Protein AF-A0A177Q9S6-F1 (afdb_monomer)

Mean predicted aligned error: 3.28 Å

Solvent-accessible surface area (backbone atoms only — not comparable to full-atom values): 15011 Å² total; per-residue (Å²): 111,62,37,68,41,89,27,79,100,50,80,42,61,30,29,62,51,79,86,55,13,47,31,17,28,40,50,31,78,46,72,42,80,68,69,28,38,35,38,38,20,22,17,30,75,61,76,74,81,58,79,91,58,15,26,24,25,30,30,23,41,31,82,44,80,85,80,23,63,23,45,73,51,67,67,38,70,72,77,85,46,65,33,33,23,42,24,75,50,72,80,86,82,40,36,39,36,38,32,12,61,78,53,78,42,32,28,38,26,78,46,41,83,69,74,53,70,44,82,45,88,52,47,81,41,81,63,66,88,91,40,52,50,28,30,47,25,75,37,77,76,56,98,62,36,34,35,40,33,21,18,15,35,61,89,71,29,18,16,29,32,33,23,41,23,70,73,87,35,53,37,37,48,74,48,63,18,30,34,42,43,82,71,36,71,58,56,40,98,84,30,11,35,31,36,35,33,69,51,78,56,96,87,30,32,35,40,36,24,18,52,25,66,74,73,80,27,35,72,35,38,18,34,22,39,27,34,66,24,89,40,87,69,43,57,55,71,44,52,58,58,84,79,72,42,73,35,68,47,92,31,19,39,46,48,81,46,67,43,84,87,82,64,48,42,30,36,30,26,24,25,56,55,52,79,56,39,51,33,95,47,67,20,14,33,22,35,27,40,41,37,70,50,103

Nearest PDB structures (foldseek):
  6r3u-assembly1_A  TM=6.888E-01  e=1.180E-11  Bacteroides thetaiotaomicron
  6r3r-assembly1_A  TM=6.883E-01  e=1.462E-11  Bacteroides thetaiotaomicron
  8aa2-assembly1_M  TM=6.783E-01  e=5.557E-11  Bacteroides thetaiotaomicron VPI-5482
  7zns-assembly2_B  TM=6.456E-01  e=7.656E-11  Bacteroides thetaiotaomicron VPI-5482
  7bwb-assembly1_A  TM=6.777E-01  e=1.299E-09  Bombyx mori

Secondary structure (DSSP, 8-state):
--EEEE-TT--EEEE--SSS-S---SEEEEE-TTS-EEEEEEE-SSSS--GGG--EEEEEEES-TTT--PEE---B--SSS--EEEEEEE-SSSEEEEEESSS-EEEEE--TTS---EEE--EEESPPTT---EEEEEEE-SSS-EEEEEEEEETTEEEEEEEEESSSSEEEEEEEEEEE-GGG----TT-SEEEEEEEEETTEEEEEEEE--SSS-HHHHTEEEEEEES-TT--EEE-S-TTSSSEEEE-SS--EEE-TTT--EEEEE----STTT--SSTTSEEEEEEEEE-

Foldseek 3Di:
DWDKDFDDDAKDFQEFDDPAFQFFAAWEWDQFLVRKIKIWGFGADDDADDQQRRQWTWMFIDNDSVVHHGHTAHTHRNPVHRWHAWEWDDQPQWIWIWTDWPDTWIWIDNPRVPRDIGTDAAEEDDDDVLKTFGQWYWDDPDNQKIKIWGWIDDPQKTFIWIWMDRRNRYTYTDGTQEIEDPQLPQRASNGQFAQWEWDDDPQKIKIKGLRANPQPAQCRQQWIFIAIDNDPSHSDYHNNDPPRGPDTYRAHNWYWDQDPVVRWIKIWHTRGDDRSRPGSDTRGTIMTTMDIHD

Radius of gyration: 17.4 Å; Cα contacts (8 Å, |Δi|>4): 871; chains: 1; bounding box: 43×42×44 Å

Sequence (294 aa):
MAIPQLGGDGWRPLFTPSETGSYVNDHCVVRGGDGRWHVFGITKETPGVGPHRERWFCHGSGPSLVEGQLRERGRVCDFGHRAWAPTIAFDGERWIMLYGPDLLRAAWSDDPRLEDWHEVPCTFSGGPVGGVLRDQMVFRLDDDSWLMYATGKRGRLGGVSVSVSENLLDWRFVRFALQTTESAGKQPPWAATESPFVFERDGDFWLSVTYSASGQGPEDYHDTLLFRSKNAFDFGTYTGDPGEPAARLAAHAPEYVRDPESGKWYVTSAGWPGEAFGTVIPGSVAIRELDWIE

Structure (mmCIF, N/CA/C/O backbone):
data_AF-A0A177Q9S6-F1
#
_entry.id   AF-A0A177Q9S6-F1
#
loop_
_atom_site.group_PDB
_atom_site.id
_atom_site.type_symbol
_atom_site.label_atom_id
_atom_site.label_alt_id
_atom_site.label_comp_id
_atom_site.label_asym_id
_atom_site.label_entity_id
_atom_site.label_seq_id
_atom_site.pdbx_PDB_ins_code
_atom_site.Cartn_x
_atom_site.Cartn_y
_atom_site.Cartn_z
_atom_site.occupancy
_atom_site.B_iso_or_equiv
_atom_site.auth_seq_id
_atom_site.auth_comp_id
_atom_site.auth_asym_id
_atom_site.auth_atom_id
_atom_site.pdbx_PDB_model_num
ATOM 1 N N . MET A 1 1 ? -17.918 18.541 6.218 1.00 78.81 1 MET A N 1
ATOM 2 C CA . MET A 1 1 ? -17.940 17.052 6.232 1.00 78.81 1 MET A CA 1
ATOM 3 C C . MET A 1 1 ? -16.509 16.656 6.439 1.00 78.81 1 MET A C 1
ATOM 5 O O . MET A 1 1 ? -15.673 17.177 5.711 1.00 78.81 1 MET A O 1
ATOM 9 N N . ALA A 1 2 ? -16.253 15.786 7.411 1.00 92.19 2 ALA A N 1
ATOM 10 C CA . ALA A 1 2 ? -14.912 15.660 7.937 1.00 92.19 2 ALA A CA 1
ATOM 11 C C . ALA A 1 2 ? -13.898 15.164 6.893 1.00 92.19 2 ALA A C 1
ATOM 13 O O . ALA A 1 2 ? -14.139 14.161 6.217 1.00 92.19 2 ALA A O 1
ATOM 14 N N . ILE A 1 3 ? -12.776 15.869 6.770 1.00 95.31 3 ILE A N 1
ATOM 15 C CA . ILE A 1 3 ? -11.645 15.501 5.913 1.00 95.31 3 ILE A CA 1
ATOM 16 C C . ILE A 1 3 ? -10.483 14.981 6.768 1.00 95.31 3 ILE A C 1
ATOM 18 O O . ILE A 1 3 ? -10.291 15.463 7.890 1.00 95.31 3 ILE A O 1
ATOM 22 N N . PRO A 1 4 ? -9.706 14.009 6.266 1.00 96.81 4 PRO A N 1
ATOM 23 C CA . PRO A 1 4 ? -8.588 13.462 7.012 1.00 96.81 4 PRO A CA 1
ATOM 24 C C . PRO A 1 4 ? -7.442 14.475 7.092 1.00 96.81 4 PRO A C 1
ATOM 26 O O . PRO A 1 4 ? -7.084 15.098 6.091 1.00 96.81 4 PRO A O 1
ATOM 29 N N . GLN A 1 5 ? -6.842 14.604 8.272 1.00 97.19 5 GLN A N 1
ATOM 30 C CA . GLN A 1 5 ? -5.646 15.407 8.518 1.00 97.19 5 GLN A CA 1
ATOM 31 C C . GLN A 1 5 ? -4.672 14.665 9.435 1.00 97.19 5 GLN A C 1
ATOM 33 O O . GLN A 1 5 ? -5.071 13.856 10.272 1.00 97.19 5 GLN A O 1
ATOM 38 N N . LEU A 1 6 ? -3.374 14.941 9.277 1.00 97.31 6 LEU A N 1
ATOM 39 C CA . LEU A 1 6 ? -2.346 14.370 10.147 1.00 97.31 6 LEU A CA 1
ATOM 40 C C . LEU A 1 6 ? -2.496 14.929 11.571 1.00 97.31 6 LEU A C 1
ATOM 42 O O . LEU A 1 6 ? -2.264 16.117 11.793 1.00 97.31 6 LEU A O 1
ATOM 46 N N . GLY A 1 7 ? -2.844 14.056 12.514 1.00 94.44 7 GLY A N 1
ATOM 47 C CA . GLY A 1 7 ? -3.103 14.376 13.916 1.00 94.44 7 GLY A CA 1
ATOM 48 C C . GLY A 1 7 ? -1.933 14.080 14.853 1.00 94.44 7 GLY A C 1
ATOM 49 O O . GLY A 1 7 ? -0.854 13.659 14.422 1.00 94.44 7 GLY A O 1
ATOM 50 N N . GLY A 1 8 ? -2.145 14.289 16.153 1.00 91.12 8 GLY A N 1
ATOM 51 C CA . GLY A 1 8 ? -1.194 13.948 17.222 1.00 91.12 8 GLY A CA 1
ATOM 52 C C . GLY A 1 8 ? 0.194 14.615 17.136 1.00 91.12 8 GLY A C 1
ATOM 53 O O . GLY A 1 8 ? 0.436 15.522 16.335 1.00 91.12 8 GLY A O 1
ATOM 54 N N . ASP A 1 9 ? 1.130 14.120 17.954 1.00 89.94 9 ASP A N 1
ATOM 55 C CA . ASP A 1 9 ? 2.452 14.732 18.209 1.00 89.94 9 ASP A CA 1
ATOM 56 C C . ASP A 1 9 ? 3.505 14.513 17.102 1.00 89.94 9 ASP A C 1
ATOM 58 O O . ASP A 1 9 ? 4.660 14.916 17.242 1.00 89.94 9 ASP A O 1
ATOM 62 N N . GLY A 1 10 ? 3.128 13.883 15.986 1.00 95.38 10 GLY A N 1
ATOM 63 C CA . GLY A 1 10 ? 4.015 13.626 14.850 1.00 95.38 10 GLY A CA 1
ATOM 64 C C . GLY A 1 10 ? 4.190 12.146 14.516 1.00 95.38 10 GLY A C 1
ATOM 65 O O . GLY A 1 10 ? 3.500 11.272 15.039 1.00 95.38 10 GLY A O 1
ATOM 66 N N . TRP A 1 11 ? 5.104 11.877 13.584 1.00 97.62 11 TRP A N 1
ATOM 67 C CA . TRP A 1 11 ? 5.449 10.520 13.164 1.00 97.62 11 TRP A CA 1
ATOM 68 C C . TRP A 1 11 ? 6.272 9.809 14.239 1.00 97.62 11 TRP A C 1
ATOM 70 O O . TRP A 1 11 ? 7.220 10.375 14.781 1.00 97.62 11 TRP A O 1
ATOM 80 N N . ARG A 1 12 ? 5.951 8.540 14.498 1.00 97.19 12 ARG A N 1
ATOM 81 C CA . ARG A 1 12 ? 6.726 7.647 15.374 1.00 97.19 12 ARG A CA 1
ATOM 82 C C . ARG A 1 12 ? 6.981 6.302 14.687 1.00 97.19 12 ARG A C 1
ATOM 84 O O . ARG A 1 12 ? 6.199 5.925 13.812 1.00 97.19 12 ARG A O 1
ATOM 91 N N . PRO A 1 13 ? 8.049 5.568 15.042 1.00 97.44 13 PRO A N 1
ATOM 92 C CA . PRO A 1 13 ? 8.336 4.288 14.407 1.00 97.44 13 PRO A CA 1
ATOM 93 C C . PRO A 1 13 ? 7.297 3.235 14.811 1.00 97.44 13 PRO A C 1
ATOM 95 O O . PRO A 1 13 ? 7.065 2.984 15.996 1.00 97.44 13 PRO A O 1
ATOM 98 N N . LEU A 1 14 ? 6.692 2.594 13.814 1.00 98.44 14 LEU A N 1
ATOM 99 C CA . LEU A 1 14 ? 5.899 1.380 13.986 1.00 98.44 14 LEU A CA 1
ATOM 100 C C . LEU A 1 14 ? 6.798 0.148 13.903 1.00 98.44 14 LEU A C 1
ATOM 102 O O . LEU A 1 14 ? 6.702 -0.731 14.751 1.00 98.44 14 LEU A O 1
ATOM 106 N N . PHE A 1 15 ? 7.681 0.092 12.909 1.00 98.56 15 PHE A N 1
ATOM 107 C CA . PHE A 1 15 ? 8.571 -1.042 12.684 1.00 98.56 15 PHE A CA 1
ATOM 108 C C . PHE A 1 15 ? 9.852 -0.601 11.969 1.00 98.56 15 PHE A C 1
ATOM 110 O O . PHE A 1 15 ? 9.788 0.146 10.994 1.00 98.56 15 PHE A O 1
ATOM 117 N N . THR A 1 16 ? 10.998 -1.099 12.433 1.00 98.00 16 THR A N 1
ATOM 118 C CA . THR A 1 16 ? 12.316 -0.853 11.835 1.00 98.00 16 THR A CA 1
ATOM 119 C C . THR A 1 16 ? 13.071 -2.183 11.767 1.00 98.00 16 THR A C 1
ATOM 121 O O . THR A 1 16 ? 13.394 -2.727 12.825 1.00 98.00 16 THR A O 1
ATOM 124 N N . PRO A 1 17 ? 13.347 -2.736 10.574 1.00 97.31 17 PRO A N 1
ATOM 125 C CA . PRO A 1 17 ? 14.146 -3.940 10.444 1.00 97.31 17 PRO A CA 1
ATOM 126 C C . PRO A 1 17 ? 15.617 -3.641 10.741 1.00 97.31 17 PRO A C 1
ATOM 128 O O . PRO A 1 17 ? 16.132 -2.554 10.470 1.00 97.31 17 PRO A O 1
ATOM 131 N N . SER A 1 18 ? 16.290 -4.637 11.294 1.00 95.75 18 SER A N 1
ATOM 132 C CA . SER A 1 18 ? 17.705 -4.616 11.657 1.00 95.75 18 SER A CA 1
ATOM 133 C C . SER A 1 18 ? 18.409 -5.945 11.364 1.00 95.75 18 SER A C 1
ATOM 135 O O . SER A 1 18 ? 19.632 -5.964 11.223 1.00 95.75 18 SER A O 1
ATOM 137 N N . GLU A 1 19 ? 17.657 -7.042 11.230 1.00 96.12 19 GLU A N 1
ATOM 138 C CA . GLU A 1 19 ? 18.176 -8.390 10.973 1.00 96.12 19 GLU A CA 1
ATOM 139 C C . GLU A 1 19 ? 17.886 -8.859 9.538 1.00 96.12 19 GLU A C 1
ATOM 141 O O . GLU A 1 19 ? 18.755 -9.381 8.838 1.00 96.12 19 GLU A O 1
ATOM 146 N N . THR A 1 20 ? 16.653 -8.669 9.076 1.00 96.06 20 THR A N 1
ATOM 147 C CA . THR A 1 20 ? 16.153 -9.147 7.781 1.00 96.06 20 THR A CA 1
ATOM 148 C C . THR A 1 20 ? 16.247 -8.107 6.677 1.00 96.06 20 THR A C 1
ATOM 150 O O . THR A 1 20 ? 16.084 -8.447 5.504 1.00 96.06 20 THR A O 1
ATOM 153 N N . GLY A 1 21 ? 16.537 -6.856 7.021 1.00 95.81 21 GLY A N 1
ATOM 154 C CA . GLY A 1 21 ? 16.494 -5.737 6.097 1.00 95.81 21 GLY A CA 1
ATOM 155 C C . GLY A 1 21 ? 17.194 -4.496 6.635 1.00 95.81 21 GLY A C 1
ATOM 156 O O . GLY A 1 21 ? 17.506 -4.404 7.817 1.00 95.81 21 GLY A O 1
ATOM 157 N N . SER A 1 22 ? 17.448 -3.540 5.744 1.00 95.44 22 SER A N 1
ATOM 158 C CA . SER A 1 22 ? 18.153 -2.282 6.054 1.00 95.44 22 SER A CA 1
ATOM 159 C C . SER A 1 22 ? 17.280 -1.028 5.940 1.00 95.44 22 SER A C 1
ATOM 161 O O . SER A 1 22 ? 17.713 0.063 6.311 1.00 95.44 22 SER A O 1
ATOM 163 N N . TYR A 1 23 ? 16.075 -1.169 5.391 1.00 97.00 23 TYR A N 1
ATOM 164 C CA . TYR A 1 23 ? 15.022 -0.157 5.360 1.00 97.00 23 TYR A CA 1
ATOM 165 C C . TYR A 1 23 ? 13.673 -0.822 5.091 1.00 97.00 23 TYR A C 1
ATOM 167 O O . TYR A 1 23 ? 13.630 -1.997 4.722 1.00 97.00 23 TYR A O 1
ATOM 175 N N . VAL A 1 24 ? 12.593 -0.054 5.208 1.00 97.75 24 VAL A N 1
ATOM 176 C CA . VAL A 1 24 ? 11.269 -0.435 4.715 1.00 97.75 24 VAL A CA 1
ATOM 177 C C . VAL A 1 24 ? 10.819 0.607 3.698 1.00 97.75 24 VAL A C 1
ATOM 179 O O . VAL A 1 24 ? 10.827 1.798 4.010 1.00 97.75 24 VAL A O 1
ATOM 182 N N . ASN A 1 25 ? 10.499 0.170 2.480 1.00 95.94 25 ASN A N 1
ATOM 183 C CA . ASN A 1 25 ? 9.707 0.974 1.543 1.00 95.94 25 ASN A CA 1
ATOM 184 C C . ASN A 1 25 ? 8.226 0.579 1.699 1.00 95.94 25 ASN A C 1
ATOM 186 O O . ASN A 1 25 ? 7.834 0.262 2.815 1.00 95.94 25 ASN A O 1
ATOM 190 N N . ASP A 1 26 ? 7.413 0.581 0.644 1.00 97.56 26 ASP A N 1
ATOM 191 C CA . ASP A 1 26 ? 5.989 0.228 0.712 1.00 97.56 26 ASP A CA 1
ATOM 192 C C . ASP A 1 26 ? 5.722 -1.023 1.560 1.00 97.56 26 ASP A C 1
ATOM 194 O O . ASP A 1 26 ? 6.502 -1.989 1.577 1.00 97.56 26 ASP A O 1
ATOM 198 N N . HIS A 1 27 ? 4.608 -1.000 2.278 1.00 98.56 27 HIS A N 1
ATOM 199 C CA . HIS A 1 27 ? 4.315 -1.964 3.324 1.00 98.56 27 HIS A CA 1
ATOM 200 C C . HIS A 1 27 ? 2.822 -2.266 3.415 1.00 98.56 27 HIS A C 1
ATOM 202 O O . HIS A 1 27 ? 2.000 -1.525 2.891 1.00 98.56 27 HIS A O 1
ATOM 208 N N . CYS A 1 28 ? 2.506 -3.335 4.143 1.00 98.69 28 CYS A N 1
ATOM 209 C CA . CYS A 1 28 ? 1.162 -3.715 4.542 1.00 98.69 28 CYS A CA 1
ATOM 210 C C . CYS A 1 28 ? 1.094 -3.960 6.048 1.00 98.69 28 CYS A C 1
ATOM 212 O O . CYS A 1 28 ? 1.955 -4.643 6.612 1.00 98.69 28 CYS A O 1
ATOM 214 N N . VAL A 1 29 ? 0.074 -3.399 6.691 1.00 98.50 29 VAL A N 1
ATOM 215 C CA . VAL A 1 29 ? -0.253 -3.524 8.108 1.00 98.50 29 VAL A CA 1
ATOM 216 C C . VAL A 1 29 ? -1.549 -4.312 8.241 1.00 98.50 29 VAL A C 1
ATOM 218 O O . VAL A 1 29 ? -2.597 -3.918 7.737 1.00 98.50 29 VAL A O 1
ATOM 221 N N . VAL A 1 30 ? -1.508 -5.409 8.989 1.00 97.88 30 VAL A N 1
ATOM 222 C CA . VAL A 1 30 ? -2.677 -6.270 9.193 1.00 97.88 30 VAL A CA 1
ATOM 223 C C . VAL A 1 30 ? -2.730 -6.792 10.620 1.00 97.88 30 VAL A C 1
ATOM 225 O O . VAL A 1 30 ? -1.697 -6.939 11.276 1.00 97.88 30 VAL A O 1
ATOM 228 N N . ARG A 1 31 ? -3.933 -7.077 11.124 1.00 96.81 31 ARG A N 1
ATOM 229 C CA . ARG A 1 31 ? -4.104 -7.806 12.383 1.00 96.81 31 ARG A CA 1
ATOM 230 C C . ARG A 1 31 ? -4.270 -9.292 12.076 1.00 96.81 31 ARG A C 1
ATOM 232 O O . ARG A 1 31 ? -5.234 -9.659 11.413 1.00 96.81 31 ARG A O 1
ATOM 239 N N . GLY A 1 32 ? -3.326 -10.115 12.523 1.00 96.19 32 GLY A N 1
ATOM 240 C CA . GLY A 1 32 ? -3.289 -11.550 12.252 1.00 96.19 32 GLY A CA 1
ATOM 241 C C . GLY A 1 32 ? -4.322 -12.344 13.054 1.00 96.19 32 GLY A C 1
ATOM 242 O O . GLY A 1 32 ? -4.984 -11.825 13.958 1.00 96.19 32 GLY A O 1
ATOM 243 N N . GLY A 1 33 ? -4.433 -13.638 12.739 1.00 95.25 33 GLY A N 1
ATOM 244 C CA . GLY A 1 33 ? -5.322 -14.568 13.448 1.00 95.25 33 GLY A CA 1
ATOM 245 C C . GLY A 1 33 ? -4.911 -14.817 14.905 1.00 95.25 33 GLY A C 1
ATOM 246 O O . GLY A 1 33 ? -5.738 -15.208 15.724 1.00 95.25 33 GLY A O 1
ATOM 247 N N . ASP A 1 34 ? -3.652 -14.542 15.252 1.00 96.19 34 ASP A N 1
ATOM 248 C CA . ASP A 1 34 ? -3.133 -14.570 16.623 1.00 96.19 34 ASP A CA 1
ATOM 249 C C . ASP A 1 34 ? -3.490 -13.314 17.454 1.00 96.19 34 ASP A C 1
ATOM 251 O O . ASP A 1 34 ? -3.090 -13.197 18.617 1.00 96.19 34 ASP A O 1
ATOM 255 N N . GLY A 1 35 ? -4.236 -12.370 16.867 1.00 95.31 35 GLY A N 1
ATOM 256 C CA . GLY A 1 35 ? -4.669 -11.125 17.497 1.00 95.31 35 GLY A CA 1
ATOM 257 C C . GLY A 1 35 ? -3.605 -10.023 17.543 1.00 95.31 35 GLY A C 1
ATOM 258 O O . GLY A 1 35 ? -3.890 -8.944 18.078 1.00 95.31 35 GLY A O 1
ATOM 259 N N . ARG A 1 36 ? -2.409 -10.252 16.989 1.00 97.44 36 ARG A N 1
ATOM 260 C CA . ARG A 1 36 ? -1.307 -9.283 16.939 1.00 97.44 36 ARG A CA 1
ATOM 261 C C . ARG A 1 36 ? -1.375 -8.440 15.670 1.00 97.44 36 ARG A C 1
ATOM 263 O O . ARG A 1 36 ? -2.016 -8.795 14.688 1.00 97.44 36 ARG A O 1
ATOM 270 N N . TRP A 1 37 ? -0.683 -7.310 15.693 1.00 98.31 37 TRP A N 1
ATOM 271 C CA . TRP A 1 37 ? -0.402 -6.501 14.515 1.00 98.31 37 TRP A CA 1
ATOM 272 C C . TRP A 1 37 ? 0.850 -7.008 13.819 1.00 98.31 37 TRP A C 1
ATOM 274 O O . TRP A 1 37 ? 1.844 -7.311 14.483 1.00 98.31 37 TRP A O 1
ATOM 284 N N . HIS A 1 38 ? 0.799 -7.062 12.493 1.00 98.62 38 HIS A N 1
ATOM 285 C CA . HIS A 1 38 ? 1.881 -7.480 11.616 1.00 98.62 38 HIS A CA 1
ATOM 286 C C . HIS A 1 38 ? 2.143 -6.368 10.608 1.00 98.62 38 HIS A C 1
ATOM 288 O O . HIS A 1 38 ? 1.206 -5.751 10.106 1.00 98.62 38 HIS A O 1
ATOM 294 N N . VAL A 1 39 ? 3.416 -6.130 10.321 1.00 98.69 39 VAL A N 1
ATOM 295 C CA . VAL A 1 39 ? 3.867 -5.254 9.243 1.00 98.69 39 VAL A CA 1
ATOM 296 C C . VAL A 1 39 ? 4.764 -6.057 8.328 1.00 98.69 39 VAL A C 1
ATOM 298 O O . VAL A 1 39 ? 5.714 -6.684 8.795 1.00 98.69 39 VAL A O 1
ATOM 301 N N . PHE A 1 40 ? 4.481 -5.999 7.036 1.00 98.75 40 PHE A N 1
ATOM 302 C CA . PHE A 1 40 ? 5.290 -6.587 5.979 1.00 98.75 40 PHE A CA 1
ATOM 303 C C . PHE A 1 40 ? 5.722 -5.480 5.047 1.00 98.75 40 PHE A C 1
ATOM 305 O O . PHE A 1 40 ? 4.888 -4.671 4.664 1.00 98.75 40 PHE A O 1
ATOM 312 N N . GLY A 1 41 ? 6.991 -5.417 4.671 1.00 98.19 41 GLY A N 1
ATOM 313 C CA . GLY A 1 41 ? 7.437 -4.323 3.820 1.00 98.19 41 GLY A CA 1
ATOM 314 C C . GLY A 1 41 ? 8.618 -4.666 2.943 1.00 98.19 41 GLY A C 1
ATOM 315 O O . GLY A 1 41 ? 9.409 -5.564 3.245 1.00 98.19 41 GLY A O 1
ATOM 316 N N . ILE A 1 42 ? 8.704 -3.947 1.828 1.00 97.88 42 ILE A N 1
ATOM 317 C CA . ILE A 1 42 ? 9.787 -4.077 0.859 1.00 97.88 42 ILE A CA 1
ATOM 318 C C . ILE A 1 42 ? 11.108 -3.780 1.558 1.00 97.88 42 ILE A C 1
ATOM 320 O O . ILE A 1 42 ? 11.270 -2.731 2.185 1.00 97.88 42 ILE A O 1
ATOM 324 N N . THR A 1 43 ? 12.082 -4.672 1.399 1.00 97.56 43 THR A N 1
ATOM 325 C CA . THR A 1 43 ? 13.408 -4.455 1.964 1.00 97.56 43 THR A CA 1
ATOM 326 C C . THR A 1 43 ? 14.512 -5.096 1.135 1.00 97.56 43 THR A C 1
ATOM 328 O O . THR A 1 43 ? 14.274 -5.847 0.190 1.00 97.56 43 THR A O 1
ATOM 331 N N . LYS A 1 44 ? 15.753 -4.817 1.532 1.00 95.62 44 LYS A N 1
ATOM 332 C CA . LYS A 1 44 ? 16.936 -5.572 1.129 1.00 95.62 44 LYS A CA 1
ATOM 333 C C . LYS A 1 44 ? 18.000 -5.547 2.219 1.00 95.62 44 LYS A C 1
ATOM 335 O O . LYS A 1 44 ? 18.019 -4.676 3.088 1.00 95.62 44 LYS A O 1
ATOM 340 N N . GLU A 1 45 ? 18.945 -6.470 2.096 1.00 93.06 45 GLU A N 1
ATOM 341 C CA . GLU A 1 45 ? 20.020 -6.697 3.066 1.00 93.06 45 GLU A CA 1
ATOM 342 C C . GLU A 1 45 ? 21.012 -5.532 3.196 1.00 93.06 45 GLU A C 1
ATOM 344 O O . GLU A 1 45 ? 21.421 -5.189 4.299 1.00 93.06 45 GLU A O 1
ATOM 349 N N . THR A 1 46 ? 21.426 -4.906 2.090 1.00 92.19 46 THR A N 1
ATOM 350 C CA . THR A 1 46 ? 22.457 -3.854 2.156 1.00 92.19 46 THR A CA 1
ATOM 351 C C . THR A 1 46 ? 21.844 -2.473 2.349 1.00 92.19 46 THR A C 1
ATOM 353 O O . THR A 1 46 ? 20.783 -2.234 1.785 1.00 92.19 46 THR A O 1
ATOM 356 N N . PRO A 1 47 ? 22.534 -1.511 2.982 1.00 89.06 47 PRO A N 1
ATOM 357 C CA . PRO A 1 47 ? 22.087 -0.117 3.022 1.00 89.06 47 PRO A CA 1
ATOM 358 C C . PRO A 1 47 ? 21.935 0.535 1.633 1.00 89.06 47 PRO A C 1
ATOM 360 O O . PRO A 1 47 ? 22.423 0.017 0.618 1.00 89.06 47 PRO A O 1
ATOM 363 N N . GLY A 1 48 ? 21.269 1.694 1.601 1.00 89.19 48 GLY A N 1
ATOM 364 C CA . GLY A 1 48 ? 21.052 2.524 0.406 1.00 89.19 48 GLY A CA 1
ATOM 365 C C . GLY A 1 48 ? 19.921 2.033 -0.500 1.00 89.19 48 GLY A C 1
ATOM 366 O O . GLY A 1 48 ? 19.443 0.915 -0.351 1.00 89.19 48 GLY A O 1
ATOM 367 N N . VAL A 1 49 ? 19.503 2.845 -1.467 1.00 91.50 49 VAL A N 1
ATOM 368 C CA . VAL A 1 49 ? 18.413 2.496 -2.396 1.00 91.50 49 VAL A CA 1
ATOM 369 C C . VAL A 1 49 ? 18.898 1.517 -3.463 1.00 91.50 49 VAL A C 1
ATOM 371 O O . VAL A 1 49 ? 19.966 1.691 -4.047 1.00 91.50 49 VAL A O 1
ATOM 374 N N . GLY A 1 50 ? 18.129 0.459 -3.725 1.00 92.62 50 GLY A N 1
ATOM 375 C CA . GLY A 1 50 ? 18.481 -0.523 -4.753 1.00 92.62 50 GLY A CA 1
ATOM 376 C C . GLY A 1 50 ? 17.318 -1.440 -5.109 1.00 92.62 50 GLY A C 1
ATOM 377 O O . GLY A 1 50 ? 17.361 -2.615 -4.744 1.00 92.62 50 GLY A O 1
ATOM 378 N N . PRO A 1 51 ? 16.327 -0.947 -5.870 1.00 90.38 51 PRO A N 1
ATOM 379 C CA . PRO A 1 51 ? 15.031 -1.615 -6.001 1.00 90.38 51 PRO A CA 1
ATOM 380 C C . PRO A 1 51 ? 15.092 -2.985 -6.696 1.00 90.38 51 PRO A C 1
ATOM 382 O O . PRO A 1 51 ? 14.280 -3.875 -6.481 1.00 90.38 51 PRO A O 1
ATOM 385 N N . HIS A 1 52 ? 16.132 -3.218 -7.498 1.00 90.56 52 HIS A N 1
ATOM 386 C CA . HIS A 1 52 ? 16.394 -4.499 -8.162 1.00 90.56 52 HIS A CA 1
ATOM 387 C C . HIS A 1 52 ? 16.863 -5.622 -7.212 1.00 90.56 52 HIS A C 1
ATOM 389 O O . HIS A 1 52 ? 16.966 -6.777 -7.636 1.00 90.56 52 HIS A O 1
ATOM 395 N N . ARG A 1 53 ? 17.194 -5.297 -5.955 1.00 94.00 53 ARG A N 1
ATOM 396 C CA . ARG A 1 53 ? 17.628 -6.253 -4.921 1.00 94.00 53 ARG A CA 1
ATOM 397 C C . ARG A 1 53 ? 16.559 -6.533 -3.867 1.00 94.00 53 ARG A C 1
ATOM 399 O O . ARG A 1 53 ? 16.831 -7.312 -2.961 1.00 94.00 53 ARG A O 1
ATOM 406 N N . GLU A 1 54 ? 15.387 -5.926 -3.987 1.00 95.25 54 GLU A N 1
ATOM 407 C CA . GLU A 1 54 ? 14.265 -6.133 -3.075 1.00 95.25 54 GLU A CA 1
ATOM 408 C C . GLU A 1 54 ? 13.550 -7.439 -3.452 1.00 95.25 54 GLU A C 1
ATOM 410 O O . GLU A 1 54 ? 12.841 -7.502 -4.456 1.00 95.25 54 GLU A O 1
ATOM 415 N N . ARG A 1 55 ? 13.855 -8.525 -2.731 1.00 95.31 55 ARG A N 1
ATOM 416 C CA . ARG A 1 55 ? 13.501 -9.911 -3.118 1.00 95.31 55 ARG A CA 1
ATOM 417 C C . ARG A 1 55 ? 12.693 -10.686 -2.079 1.00 95.31 55 ARG A C 1
ATOM 419 O O . ARG A 1 55 ? 12.258 -11.794 -2.358 1.00 95.31 55 ARG A O 1
ATOM 426 N N . TRP A 1 56 ? 12.514 -10.106 -0.904 1.00 97.00 56 TRP A N 1
ATOM 427 C CA . TRP A 1 56 ? 11.730 -10.640 0.201 1.00 97.00 56 TRP A CA 1
ATOM 428 C C . TRP A 1 56 ? 11.149 -9.462 0.980 1.00 97.00 56 TRP A C 1
ATOM 430 O O . TRP A 1 56 ? 11.555 -8.311 0.772 1.00 97.00 56 TRP A O 1
ATOM 440 N N . PHE A 1 57 ? 10.249 -9.751 1.912 1.00 98.31 57 PHE A N 1
ATOM 441 C CA . PHE A 1 57 ? 9.742 -8.748 2.838 1.00 98.31 57 PHE A CA 1
ATOM 442 C C . PHE A 1 57 ? 10.352 -8.931 4.227 1.00 98.31 57 PHE A C 1
ATOM 444 O O . PHE A 1 57 ? 10.545 -10.057 4.699 1.00 98.31 57 PHE A O 1
ATOM 451 N N . CYS A 1 58 ? 10.658 -7.815 4.887 1.00 98.19 58 CYS A N 1
ATOM 452 C CA . CYS A 1 58 ? 10.840 -7.816 6.335 1.00 98.19 58 CYS A CA 1
ATOM 453 C C . CYS A 1 58 ? 9.472 -7.949 7.005 1.00 98.19 58 CYS A C 1
ATOM 455 O O . CYS A 1 58 ? 8.482 -7.417 6.498 1.00 98.19 58 CYS A O 1
ATOM 457 N N . HIS A 1 59 ? 9.434 -8.612 8.158 1.00 98.56 59 HIS A N 1
ATOM 458 C CA . HIS A 1 59 ? 8.216 -8.842 8.927 1.00 98.56 59 HIS A CA 1
ATOM 459 C C . HIS A 1 59 ? 8.409 -8.363 10.366 1.00 98.56 59 HIS A C 1
ATOM 461 O O . HIS A 1 59 ? 9.363 -8.756 11.030 1.00 98.56 59 HIS A O 1
ATOM 467 N N . GLY A 1 60 ? 7.511 -7.512 10.855 1.00 98.50 60 GLY A N 1
ATOM 468 C CA . GLY A 1 60 ? 7.418 -7.125 12.261 1.00 98.50 60 GLY A CA 1
ATOM 469 C C . GLY A 1 60 ? 6.094 -7.581 12.863 1.00 98.50 60 GLY A C 1
ATOM 470 O O . GLY A 1 60 ? 5.072 -7.510 12.187 1.00 98.50 60 GLY A O 1
ATOM 471 N N . SER A 1 61 ? 6.072 -8.015 14.129 1.00 98.62 61 SER A N 1
ATOM 472 C CA . SER A 1 61 ? 4.814 -8.271 14.842 1.00 98.62 61 SER A CA 1
ATOM 473 C C . SER A 1 61 ? 4.805 -7.878 16.320 1.00 98.62 61 SER A C 1
ATOM 475 O O . SER A 1 61 ? 5.791 -8.017 17.049 1.00 98.62 61 SER A O 1
ATOM 477 N N . GLY A 1 62 ? 3.654 -7.425 16.810 1.00 97.81 62 GLY A N 1
ATOM 478 C CA . GLY A 1 62 ? 3.508 -6.873 18.159 1.00 97.81 62 GLY A CA 1
ATOM 479 C C . GLY A 1 62 ? 2.047 -6.728 18.585 1.00 97.81 62 GLY A C 1
ATOM 480 O O . GLY A 1 62 ? 1.155 -6.831 17.752 1.00 97.81 62 GLY A O 1
ATOM 481 N N . PRO A 1 63 ? 1.776 -6.537 19.882 1.00 95.88 63 PRO A N 1
ATOM 482 C CA . PRO A 1 63 ? 0.405 -6.492 20.385 1.00 95.88 63 PRO A CA 1
ATOM 483 C C . PRO A 1 63 ? -0.329 -5.184 20.049 1.00 95.88 63 PRO A C 1
ATOM 485 O O . PRO A 1 63 ? -1.552 -5.177 20.051 1.00 95.88 63 PRO A O 1
ATOM 488 N N . SER A 1 64 ? 0.382 -4.088 19.753 1.00 94.62 64 SER A N 1
ATOM 489 C CA . SER A 1 64 ? -0.212 -2.747 19.693 1.00 94.62 64 SER A CA 1
ATOM 490 C C . SER A 1 64 ? 0.379 -1.876 18.582 1.00 94.62 64 SER A C 1
ATOM 492 O O . SER A 1 64 ? 1.596 -1.727 18.477 1.00 94.62 64 SER A O 1
ATOM 494 N N . LEU A 1 65 ? -0.490 -1.224 17.798 1.00 92.25 65 LEU A N 1
ATOM 495 C CA . LEU A 1 65 ? -0.097 -0.127 16.901 1.00 92.25 65 LEU A CA 1
ATOM 496 C C . LEU A 1 65 ? 0.356 1.110 17.681 1.00 92.25 65 LEU A C 1
ATOM 498 O O . LEU A 1 65 ? 1.201 1.871 17.204 1.00 92.25 65 LEU A O 1
ATOM 502 N N . VAL A 1 66 ? -0.233 1.339 18.859 1.00 87.88 66 VAL A N 1
ATOM 503 C CA . VAL A 1 66 ? -0.029 2.544 19.678 1.00 87.88 66 VAL A CA 1
ATOM 504 C C . VAL A 1 66 ? 1.345 2.539 20.326 1.00 87.88 66 VAL A C 1
ATOM 506 O O . VAL A 1 66 ? 2.048 3.543 20.278 1.00 87.88 66 VAL A O 1
ATOM 509 N N . GLU A 1 67 ? 1.750 1.401 20.881 1.00 90.69 67 GLU A N 1
ATOM 510 C CA . GLU A 1 67 ? 3.093 1.239 21.445 1.00 90.69 67 GLU A CA 1
ATOM 511 C C . GLU A 1 67 ? 4.151 1.254 20.331 1.00 90.69 67 GLU A C 1
ATOM 513 O O . GLU A 1 67 ? 5.237 1.806 20.507 1.00 90.69 67 GLU A O 1
ATOM 518 N N . GLY A 1 68 ? 3.800 0.740 19.145 1.00 91.19 68 GLY A N 1
ATOM 519 C CA . GLY A 1 68 ? 4.708 0.654 18.008 1.00 91.19 68 GLY A CA 1
ATOM 520 C C . GLY A 1 68 ? 5.837 -0.346 18.257 1.00 91.19 68 GLY A C 1
ATOM 521 O O . GLY A 1 68 ? 5.671 -1.303 19.010 1.00 91.19 68 GLY A O 1
ATOM 522 N N . GLN A 1 69 ? 6.980 -0.124 17.602 1.00 91.88 69 GLN A N 1
ATOM 523 C CA . GLN A 1 69 ? 8.191 -0.947 17.739 1.00 91.88 69 GLN A CA 1
ATOM 524 C C . GLN A 1 69 ? 7.924 -2.456 17.616 1.00 91.88 69 GLN A C 1
ATOM 526 O O . GLN A 1 69 ? 8.346 -3.260 18.452 1.00 91.88 69 GLN A O 1
ATOM 531 N N . LEU A 1 70 ? 7.192 -2.846 16.570 1.00 98.19 70 LEU A N 1
ATOM 532 C CA . LEU A 1 70 ? 6.883 -4.246 16.311 1.00 98.19 70 LEU A CA 1
ATOM 533 C C . LEU A 1 70 ? 8.176 -5.064 16.244 1.00 98.19 70 LEU A C 1
ATOM 535 O O . LEU A 1 70 ? 9.178 -4.638 15.667 1.00 98.19 70 LEU A O 1
ATOM 539 N N . ARG A 1 71 ? 8.153 -6.254 16.843 1.00 98.12 71 ARG A N 1
ATOM 540 C CA . ARG A 1 71 ? 9.334 -7.108 16.920 1.00 98.12 71 ARG A CA 1
ATOM 541 C C . ARG A 1 71 ? 9.584 -7.764 15.572 1.00 98.12 71 ARG A C 1
ATOM 543 O O . ARG A 1 71 ? 8.694 -8.433 15.053 1.00 98.12 71 ARG A O 1
ATOM 550 N N . GLU A 1 72 ? 10.801 -7.625 15.069 1.00 98.38 72 GLU A N 1
ATOM 551 C CA . GLU A 1 72 ? 11.239 -8.269 13.836 1.00 98.38 72 GLU A CA 1
ATOM 552 C C . GLU A 1 72 ? 11.132 -9.803 13.899 1.00 98.38 72 GLU A C 1
ATOM 554 O O . GLU A 1 72 ? 11.341 -10.430 14.945 1.00 98.38 72 GLU A O 1
ATOM 559 N N . ARG A 1 73 ? 10.760 -10.388 12.762 1.00 97.88 73 ARG A N 1
ATOM 560 C CA . ARG A 1 73 ? 10.572 -11.816 12.494 1.00 97.88 73 ARG A CA 1
ATOM 561 C C . ARG A 1 73 ? 11.441 -12.237 11.313 1.00 97.88 73 ARG A C 1
ATOM 563 O O . ARG A 1 73 ? 12.264 -11.464 10.837 1.00 97.88 73 ARG A O 1
ATOM 570 N N . GLY A 1 74 ? 11.288 -13.484 10.869 1.00 96.94 74 GLY A N 1
ATOM 571 C CA . GLY A 1 74 ? 12.009 -14.004 9.711 1.00 96.94 74 GLY A CA 1
ATOM 572 C C . GLY A 1 74 ? 11.673 -13.267 8.411 1.00 96.94 74 GLY A C 1
ATOM 573 O O . GLY A 1 74 ? 10.694 -12.529 8.319 1.00 96.94 74 GLY A O 1
ATOM 574 N N . ARG A 1 75 ? 12.501 -13.489 7.385 1.00 97.06 75 ARG A N 1
ATOM 575 C CA . ARG A 1 75 ? 12.187 -13.058 6.016 1.00 97.06 75 ARG A CA 1
ATOM 576 C C . ARG A 1 75 ? 10.936 -13.792 5.546 1.00 97.06 75 ARG A C 1
ATOM 578 O O . ARG A 1 75 ? 10.829 -14.994 5.778 1.00 97.06 75 ARG A O 1
ATOM 585 N N . VAL A 1 76 ? 10.059 -13.101 4.827 1.00 96.81 76 VAL A N 1
ATOM 586 C CA . VAL A 1 76 ? 8.900 -13.735 4.187 1.00 96.81 76 VAL A CA 1
ATOM 587 C C . VAL A 1 76 ? 8.939 -13.552 2.674 1.00 96.81 76 VAL A C 1
ATOM 589 O O . VAL A 1 76 ? 9.468 -12.559 2.167 1.00 96.81 76 VAL A O 1
ATOM 592 N N . CYS A 1 77 ? 8.384 -14.530 1.958 1.00 94.94 77 CYS A N 1
ATOM 593 C CA . CYS A 1 77 ? 8.287 -14.550 0.497 1.00 94.94 77 CYS A CA 1
ATOM 594 C C . CYS A 1 77 ? 9.631 -14.409 -0.250 1.00 94.94 77 CYS A C 1
ATOM 596 O O . CYS A 1 77 ? 9.697 -13.795 -1.314 1.00 94.94 77 CYS A O 1
ATOM 598 N N . ASP A 1 78 ? 10.709 -15.000 0.282 1.00 95.56 78 ASP A N 1
ATOM 599 C CA . ASP A 1 78 ? 12.023 -15.080 -0.383 1.00 95.56 78 ASP A CA 1
ATOM 600 C C . ASP A 1 78 ? 12.043 -16.199 -1.444 1.00 95.56 78 ASP A C 1
ATOM 602 O O . ASP A 1 78 ? 12.690 -17.235 -1.295 1.00 95.56 78 ASP A O 1
ATOM 606 N N . PHE A 1 79 ? 11.280 -16.013 -2.523 1.00 93.62 79 PHE A N 1
ATOM 607 C CA . PHE A 1 79 ? 11.119 -17.009 -3.595 1.00 93.62 79 PHE A CA 1
ATOM 608 C C . PHE A 1 79 ? 12.071 -16.785 -4.784 1.00 93.62 79 PHE A C 1
ATOM 610 O O . PHE A 1 79 ? 11.859 -17.291 -5.883 1.00 93.62 79 PHE A O 1
ATOM 617 N N . GLY A 1 80 ? 13.136 -15.997 -4.600 1.00 91.12 80 GLY A N 1
ATOM 618 C CA . GLY A 1 80 ? 14.159 -15.762 -5.629 1.00 91.12 80 GLY A CA 1
ATOM 619 C C . GLY A 1 80 ? 13.778 -14.754 -6.724 1.00 91.12 80 GLY A C 1
ATOM 620 O O . GLY A 1 80 ? 14.575 -14.497 -7.634 1.00 91.12 80 GLY A O 1
ATOM 621 N N . HIS A 1 81 ? 12.611 -14.120 -6.626 1.00 91.00 81 HIS A N 1
ATOM 622 C CA . HIS A 1 81 ? 12.140 -13.070 -7.535 1.00 91.00 81 HIS A CA 1
ATOM 623 C C . HIS A 1 81 ? 12.117 -11.701 -6.845 1.00 91.00 81 HIS A C 1
ATOM 625 O O . HIS A 1 81 ? 12.450 -11.593 -5.673 1.00 91.00 81 HIS A O 1
ATOM 631 N N . ARG A 1 82 ? 11.802 -10.631 -7.585 1.00 92.31 82 ARG A N 1
ATOM 632 C CA . ARG A 1 82 ? 11.601 -9.308 -6.975 1.00 92.31 82 ARG A CA 1
ATOM 633 C C . ARG A 1 82 ? 10.267 -9.304 -6.221 1.00 92.31 82 ARG A C 1
ATOM 635 O O . ARG A 1 82 ? 9.303 -9.862 -6.740 1.00 92.31 82 ARG A O 1
ATOM 642 N N . ALA A 1 83 ? 10.249 -8.689 -5.043 1.00 93.25 83 ALA A N 1
ATOM 643 C CA . ALA A 1 83 ? 9.101 -8.629 -4.147 1.00 93.25 83 ALA A CA 1
ATOM 644 C C . ALA A 1 83 ? 8.833 -7.168 -3.755 1.00 93.25 83 ALA A C 1
ATOM 646 O O . ALA A 1 83 ? 9.538 -6.586 -2.932 1.00 93.25 83 ALA A O 1
ATOM 647 N N . TRP A 1 84 ? 7.841 -6.565 -4.400 1.00 94.62 84 TRP A N 1
ATOM 648 C CA . TRP A 1 84 ? 7.370 -5.200 -4.200 1.00 94.62 84 TRP A CA 1
ATOM 649 C C . TRP A 1 84 ? 5.934 -5.186 -3.708 1.00 94.62 84 TRP A C 1
ATOM 651 O O . TRP A 1 84 ? 5.114 -5.980 -4.169 1.00 94.62 84 TRP A O 1
ATOM 661 N N . ALA A 1 85 ? 5.706 -4.221 -2.819 1.00 93.38 85 ALA A N 1
ATOM 662 C CA . ALA A 1 85 ? 4.451 -3.757 -2.253 1.00 93.38 85 ALA A CA 1
ATOM 663 C C . ALA A 1 85 ? 3.493 -4.913 -1.937 1.00 93.38 85 ALA A C 1
ATOM 665 O O . ALA A 1 85 ? 2.640 -5.248 -2.762 1.00 93.38 85 ALA A O 1
ATOM 666 N N . PRO A 1 86 ? 3.670 -5.565 -0.772 1.00 97.62 86 PRO A N 1
ATOM 667 C CA . PRO A 1 86 ? 2.770 -6.627 -0.366 1.00 97.62 86 PRO A CA 1
ATOM 668 C C . PRO A 1 86 ? 1.391 -6.043 -0.052 1.00 97.62 86 PRO A C 1
ATOM 670 O O . PRO A 1 86 ? 1.288 -4.944 0.480 1.00 97.62 86 PRO A O 1
ATOM 673 N N . THR A 1 87 ? 0.340 -6.819 -0.284 1.00 98.19 87 THR A N 1
ATOM 674 C CA . THR A 1 87 ? -0.975 -6.610 0.335 1.00 98.19 87 THR A CA 1
ATOM 675 C C . THR A 1 87 ? -1.507 -7.939 0.822 1.00 98.19 87 THR A C 1
ATOM 677 O O . THR A 1 87 ? -1.287 -8.965 0.178 1.00 98.19 87 THR A O 1
ATOM 680 N N . ILE A 1 88 ? -2.157 -7.938 1.981 1.00 98.38 88 ILE A N 1
ATOM 681 C CA . ILE A 1 88 ? -2.587 -9.155 2.660 1.00 98.38 88 ILE A CA 1
ATOM 682 C C . ILE A 1 88 ? -4.082 -9.082 2.936 1.00 98.38 88 ILE A C 1
ATOM 684 O O . ILE A 1 88 ? -4.570 -8.110 3.508 1.00 98.38 88 ILE A O 1
ATOM 688 N N . ALA A 1 89 ? -4.798 -10.141 2.577 1.00 97.88 89 ALA A N 1
ATOM 689 C CA . ALA A 1 89 ? -6.217 -10.297 2.856 1.00 97.88 89 ALA A CA 1
ATOM 690 C C . ALA A 1 89 ? -6.524 -11.721 3.332 1.00 97.88 89 ALA A C 1
ATOM 692 O O . ALA A 1 89 ? -5.798 -12.662 3.024 1.00 97.88 89 ALA A O 1
ATOM 693 N N . PHE A 1 90 ? -7.600 -11.870 4.099 1.00 96.94 90 PHE A N 1
ATOM 694 C CA . PHE A 1 90 ? -8.089 -13.160 4.580 1.00 96.94 90 PHE A CA 1
ATOM 695 C C . PHE A 1 90 ? -9.318 -13.571 3.765 1.00 96.94 90 PHE A C 1
ATOM 697 O O . PHE A 1 90 ? -10.250 -12.771 3.644 1.00 96.94 90 PHE A O 1
ATOM 704 N N . ASP A 1 91 ? -9.327 -14.792 3.219 1.00 93.81 91 ASP A N 1
ATOM 705 C CA . ASP A 1 91 ? -10.460 -15.325 2.437 1.00 93.81 91 ASP A CA 1
ATOM 706 C C . ASP A 1 91 ? -11.536 -16.013 3.299 1.00 93.81 91 ASP A C 1
ATOM 708 O O . ASP A 1 91 ? -12.570 -16.425 2.785 1.00 93.81 91 ASP A O 1
ATOM 712 N N . GLY A 1 92 ? -11.322 -16.111 4.616 1.00 92.62 92 GLY A N 1
ATOM 713 C CA . GLY A 1 92 ? -12.189 -16.853 5.539 1.00 92.62 92 GLY A CA 1
ATOM 714 C C . GLY A 1 9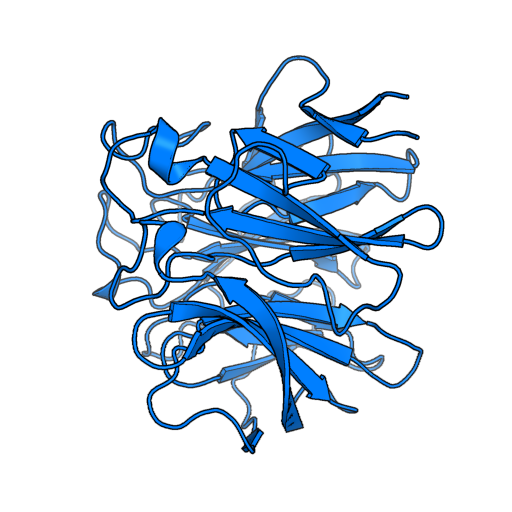2 ? -11.580 -18.174 6.015 1.00 92.62 92 GLY A C 1
ATOM 715 O O . GLY A 1 92 ? -11.954 -18.660 7.083 1.00 92.62 92 GLY A O 1
ATOM 716 N N . GLU A 1 93 ? -10.609 -18.712 5.279 1.00 93.06 93 GLU A N 1
ATOM 717 C CA . GLU A 1 93 ? -9.891 -19.948 5.601 1.00 93.06 93 GLU A CA 1
ATOM 718 C C . GLU A 1 93 ? -8.394 -19.687 5.807 1.00 93.06 93 GLU A C 1
ATOM 720 O O . GLU A 1 93 ? -7.795 -20.181 6.763 1.00 93.06 93 GLU A O 1
ATOM 725 N N . ARG A 1 94 ? -7.795 -18.862 4.948 1.00 95.94 94 ARG A N 1
ATOM 726 C CA . ARG A 1 94 ? -6.359 -18.589 4.892 1.00 95.94 94 ARG A CA 1
ATOM 727 C C . ARG A 1 94 ? -6.066 -17.138 4.534 1.00 95.94 94 ARG A C 1
ATOM 729 O O . ARG A 1 94 ? -6.889 -16.395 3.998 1.00 95.94 94 ARG A O 1
ATOM 736 N N . TRP A 1 95 ? -4.843 -16.735 4.832 1.00 98.31 95 TRP A N 1
ATOM 737 C CA . TRP A 1 95 ? -4.295 -15.447 4.444 1.00 98.31 95 TRP A CA 1
ATOM 738 C C . TRP A 1 95 ? -3.665 -15.551 3.067 1.00 98.31 95 TRP A C 1
ATOM 740 O O . TRP A 1 95 ? -2.898 -16.473 2.811 1.00 98.31 95 TRP A O 1
ATOM 750 N N . ILE A 1 96 ? -3.957 -14.588 2.201 1.00 98.50 96 ILE A N 1
ATOM 751 C CA . ILE A 1 96 ? -3.364 -14.437 0.877 1.00 98.50 96 ILE A CA 1
ATOM 752 C C . ILE A 1 96 ? -2.559 -13.144 0.868 1.00 98.50 96 ILE A C 1
ATOM 754 O O . ILE A 1 96 ? -3.087 -12.078 1.180 1.00 98.50 96 ILE A O 1
ATOM 758 N N . MET A 1 97 ? -1.289 -13.242 0.492 1.00 98.62 97 MET A N 1
ATOM 759 C CA . MET A 1 97 ? -0.431 -12.107 0.187 1.00 98.62 97 MET A CA 1
ATOM 760 C C . MET A 1 97 ? -0.299 -11.987 -1.324 1.00 98.62 97 MET A C 1
ATOM 762 O O . MET A 1 97 ? 0.169 -12.923 -1.969 1.00 98.62 97 MET A O 1
ATOM 766 N N . LEU A 1 98 ? -0.656 -10.833 -1.878 1.00 97.94 98 LEU A N 1
ATOM 767 C CA . LEU A 1 98 ? -0.347 -10.475 -3.259 1.00 97.94 98 LEU A CA 1
ATOM 768 C C . LEU A 1 98 ? 0.875 -9.565 -3.303 1.00 97.94 98 LEU A C 1
ATOM 770 O O . LEU A 1 98 ? 1.061 -8.735 -2.413 1.00 97.94 98 LEU A O 1
ATOM 774 N N . TYR A 1 99 ? 1.703 -9.724 -4.334 1.00 96.38 99 TYR A N 1
ATOM 775 C CA . TYR A 1 99 ? 2.885 -8.889 -4.545 1.00 96.38 99 TYR A CA 1
ATOM 776 C C . TYR A 1 99 ? 3.310 -8.832 -6.019 1.00 96.38 99 TYR A C 1
ATOM 778 O O . TYR A 1 99 ? 2.925 -9.672 -6.838 1.00 96.38 99 TYR A O 1
ATOM 786 N N . GLY A 1 100 ? 4.127 -7.827 -6.347 1.00 87.75 100 GLY A N 1
ATOM 787 C CA . GLY A 1 100 ? 4.696 -7.572 -7.677 1.00 87.75 100 GLY A CA 1
ATOM 788 C C . GLY A 1 100 ? 6.196 -7.251 -7.603 1.00 87.75 100 GLY A C 1
ATOM 789 O O . GLY A 1 100 ? 6.832 -7.634 -6.631 1.00 87.75 100 GLY A O 1
ATOM 790 N N . PRO A 1 101 ? 6.824 -6.572 -8.579 1.00 83.44 101 PRO A N 1
ATOM 791 C CA . PRO A 1 101 ? 6.211 -5.914 -9.723 1.00 83.44 101 PRO A CA 1
ATOM 792 C C . PRO A 1 101 ? 6.136 -6.820 -10.963 1.00 83.44 101 PRO A C 1
ATOM 794 O O . PRO A 1 101 ? 6.712 -7.908 -11.008 1.00 83.44 101 PRO A O 1
ATOM 797 N N . ASP A 1 102 ? 5.462 -6.315 -11.998 1.00 75.06 102 ASP A N 1
ATOM 798 C CA . ASP A 1 102 ? 5.321 -6.875 -13.353 1.00 75.06 102 ASP A CA 1
ATOM 799 C C . ASP A 1 102 ? 4.351 -8.058 -13.464 1.00 75.06 102 ASP A C 1
ATOM 801 O O . ASP A 1 102 ? 3.354 -7.981 -14.185 1.00 75.06 102 ASP A O 1
ATOM 805 N N . LEU A 1 103 ? 4.639 -9.149 -12.756 1.00 86.75 103 LEU A N 1
ATOM 806 C CA . LEU A 1 103 ? 3.749 -10.302 -12.653 1.00 86.75 103 LEU A CA 1
ATOM 807 C C . LEU A 1 103 ? 3.060 -10.257 -11.299 1.00 86.75 103 LEU A C 1
ATOM 809 O O . LEU A 1 103 ? 3.738 -10.165 -10.277 1.00 86.75 103 LEU A O 1
ATOM 813 N N . LEU A 1 104 ? 1.730 -10.361 -11.303 1.00 92.69 104 LEU A N 1
ATOM 814 C CA . LEU A 1 104 ? 0.992 -10.615 -10.075 1.00 92.69 104 LEU A CA 1
ATOM 815 C C . LEU A 1 104 ? 1.434 -11.970 -9.526 1.00 92.69 104 LEU A C 1
ATOM 817 O O . LEU A 1 104 ? 1.421 -12.974 -10.244 1.00 92.69 104 LEU A O 1
ATOM 821 N N . ARG A 1 105 ? 1.856 -11.973 -8.269 1.00 95.94 105 ARG A N 1
ATOM 822 C CA . ARG A 1 105 ? 2.222 -13.168 -7.520 1.00 95.94 105 ARG A CA 1
ATOM 823 C C . ARG A 1 105 ? 1.347 -13.269 -6.292 1.00 95.94 105 ARG A C 1
ATOM 825 O O . ARG A 1 105 ? 0.853 -12.256 -5.796 1.00 95.94 105 ARG A O 1
ATOM 832 N N . ALA A 1 106 ? 1.191 -14.494 -5.816 1.00 97.62 106 ALA A N 1
ATOM 833 C CA . ALA A 1 106 ? 0.445 -14.788 -4.615 1.00 97.62 106 ALA A CA 1
ATOM 834 C C . ALA A 1 106 ? 1.224 -15.771 -3.744 1.00 97.62 106 ALA A C 1
ATOM 836 O O . ALA A 1 106 ? 1.875 -16.687 -4.243 1.00 97.62 106 ALA A O 1
ATOM 837 N N . ALA A 1 107 ? 1.120 -15.595 -2.437 1.00 98.31 107 ALA A N 1
ATOM 838 C CA . ALA A 1 107 ? 1.490 -16.590 -1.449 1.00 98.31 107 ALA A CA 1
ATOM 839 C C . ALA A 1 107 ? 0.339 -16.745 -0.458 1.00 98.31 107 ALA A C 1
ATOM 841 O O . ALA A 1 107 ? -0.424 -15.802 -0.252 1.00 98.31 107 ALA A O 1
ATOM 842 N N . TRP A 1 108 ? 0.209 -17.913 0.159 1.00 97.94 108 TRP A N 1
ATOM 843 C CA . TRP A 1 108 ? -0.788 -18.135 1.201 1.00 97.94 108 TRP A CA 1
ATOM 844 C C . TRP A 1 108 ? -0.158 -18.599 2.508 1.00 97.94 108 TRP A C 1
ATOM 846 O O . TRP A 1 108 ? 0.953 -19.135 2.518 1.00 97.94 108 TRP A O 1
ATOM 856 N N . SER A 1 109 ? -0.890 -18.381 3.595 1.00 98.31 109 SER A N 1
ATOM 857 C CA . SER A 1 109 ? -0.540 -18.801 4.946 1.00 98.31 109 SER A CA 1
ATOM 858 C C . SER A 1 109 ? -1.797 -19.204 5.715 1.00 98.31 109 SER A C 1
ATOM 860 O O . SER A 1 109 ? -2.792 -18.477 5.712 1.00 98.31 109 SER A O 1
ATOM 862 N N . ASP A 1 110 ? -1.757 -20.346 6.393 1.00 96.44 110 ASP A N 1
ATOM 863 C CA . ASP A 1 110 ? -2.704 -20.741 7.444 1.00 96.44 110 ASP A CA 1
ATOM 864 C C . ASP A 1 110 ? -2.109 -20.582 8.858 1.00 96.44 110 ASP A C 1
ATOM 866 O O . ASP A 1 110 ? -2.792 -20.833 9.854 1.00 96.44 110 ASP A O 1
ATOM 870 N N . ASP A 1 111 ? -0.859 -20.117 8.972 1.00 96.12 111 ASP A N 1
ATOM 871 C CA . ASP A 1 111 ? -0.226 -19.827 10.256 1.00 96.12 111 ASP A CA 1
ATOM 872 C C . ASP A 1 111 ? -0.849 -18.560 10.860 1.00 96.12 111 ASP A C 1
ATOM 874 O O . ASP A 1 111 ? -0.703 -17.472 10.296 1.00 96.12 111 ASP A O 1
ATOM 878 N N . PRO A 1 112 ? -1.487 -18.627 12.044 1.00 94.31 112 PRO A N 1
ATOM 879 C CA . PRO A 1 112 ? -2.083 -17.450 12.672 1.00 94.31 112 PRO A CA 1
ATOM 880 C C . PRO A 1 112 ? -1.061 -16.354 13.006 1.00 94.31 112 PRO A C 1
ATOM 882 O O . PRO A 1 112 ? -1.461 -15.208 13.208 1.00 94.31 112 PRO A O 1
ATOM 885 N N . ARG A 1 113 ? 0.238 -16.688 13.057 1.00 96.75 113 ARG A N 1
ATOM 886 C CA . ARG A 1 113 ? 1.342 -15.738 13.279 1.00 96.75 113 ARG A CA 1
ATOM 887 C C . ARG A 1 113 ? 1.883 -15.124 11.984 1.00 96.75 113 ARG A C 1
ATOM 889 O O . ARG A 1 113 ? 2.706 -14.207 12.053 1.00 96.75 113 ARG A O 1
ATOM 896 N N . LEU A 1 114 ? 1.417 -15.594 10.825 1.00 98.06 114 LEU A N 1
ATOM 897 C CA . LEU A 1 114 ? 1.823 -15.132 9.498 1.00 98.06 114 LEU A CA 1
ATOM 898 C C . LEU A 1 114 ? 3.343 -15.213 9.261 1.00 98.06 114 LEU A C 1
ATOM 900 O O . LEU A 1 114 ? 3.907 -14.344 8.592 1.00 98.06 114 LEU A O 1
ATOM 904 N N . GLU A 1 115 ? 4.017 -16.210 9.846 1.00 96.62 115 GLU A N 1
ATOM 905 C CA . GLU A 1 115 ? 5.469 -16.404 9.710 1.00 96.62 115 GLU A CA 1
ATOM 906 C C . GLU A 1 115 ? 5.817 -17.409 8.595 1.00 96.62 115 GLU A C 1
ATOM 908 O O . GLU A 1 115 ? 6.937 -17.381 8.086 1.00 96.62 115 GLU A O 1
ATOM 913 N N . ASP A 1 116 ? 4.871 -18.265 8.190 1.00 96.81 116 ASP A N 1
ATOM 914 C CA . ASP A 1 116 ? 5.056 -19.286 7.151 1.00 96.81 116 ASP A CA 1
ATOM 915 C C . ASP A 1 116 ? 4.201 -18.993 5.910 1.00 96.81 116 ASP A C 1
ATOM 917 O O . ASP A 1 116 ? 2.981 -18.875 6.012 1.00 96.81 116 ASP A O 1
ATOM 921 N N . TRP A 1 117 ? 4.835 -18.868 4.743 1.00 98.12 117 TRP A N 1
ATOM 922 C CA . TRP A 1 117 ? 4.189 -18.475 3.486 1.00 98.12 117 TRP A CA 1
ATOM 923 C C . TRP A 1 117 ? 4.603 -19.397 2.344 1.00 98.12 117 TRP A C 1
ATOM 925 O O . TRP A 1 117 ? 5.789 -19.659 2.140 1.00 98.12 117 TRP A O 1
ATOM 935 N N . HIS A 1 118 ? 3.629 -19.804 1.533 1.00 97.88 118 HIS A N 1
ATOM 936 C CA . HIS A 1 118 ? 3.827 -20.711 0.401 1.00 97.88 118 HIS A CA 1
ATOM 937 C C . HIS A 1 118 ? 3.381 -20.034 -0.895 1.00 97.88 118 HIS A C 1
ATOM 939 O O . HIS A 1 118 ? 2.216 -19.652 -1.007 1.00 97.88 118 HIS A O 1
ATOM 945 N N . GLU A 1 119 ? 4.279 -19.873 -1.875 1.00 96.81 119 GLU A N 1
ATOM 946 C CA . GLU A 1 119 ? 3.915 -19.299 -3.184 1.00 96.81 119 GLU A CA 1
ATOM 947 C C . GLU A 1 119 ? 2.852 -20.177 -3.863 1.00 96.81 119 GLU A C 1
ATOM 949 O O . GLU A 1 119 ? 2.954 -21.407 -3.887 1.00 96.81 119 GLU A O 1
ATOM 954 N N . VAL A 1 120 ? 1.822 -19.542 -4.420 1.00 97.25 120 VAL A N 1
ATOM 955 C CA . VAL A 1 120 ? 0.728 -20.202 -5.137 1.00 97.25 120 VAL A CA 1
ATOM 956 C C . VAL A 1 120 ? 0.447 -19.517 -6.469 1.00 97.25 120 VAL A C 1
ATOM 958 O O . VAL A 1 120 ? 0.667 -18.312 -6.618 1.00 97.25 120 VAL A O 1
ATOM 961 N N . PRO A 1 121 ? -0.067 -20.261 -7.464 1.00 96.56 121 PRO A N 1
ATOM 962 C CA . PRO A 1 121 ? -0.532 -19.656 -8.700 1.00 96.56 121 PRO A CA 1
ATOM 963 C C . PRO A 1 121 ? -1.678 -18.671 -8.444 1.00 96.56 121 PRO A C 1
ATOM 965 O O . PRO A 1 121 ? -2.587 -18.951 -7.665 1.00 96.56 121 PRO A O 1
ATOM 968 N N . CYS A 1 122 ? -1.664 -17.558 -9.169 1.00 96.19 122 CYS A N 1
ATOM 969 C CA . CYS A 1 122 ? -2.794 -16.646 -9.302 1.00 96.19 122 CYS A CA 1
ATOM 970 C C . CYS A 1 122 ? -2.967 -16.271 -10.776 1.00 96.19 122 CYS A C 1
ATOM 972 O O . CYS A 1 122 ? -2.035 -16.396 -11.582 1.00 96.19 122 CYS A O 1
ATOM 974 N N . THR A 1 123 ? -4.169 -15.842 -11.146 1.00 95.50 123 THR A N 1
ATOM 975 C CA . THR A 1 123 ? -4.491 -15.438 -12.510 1.00 95.50 123 THR A CA 1
ATOM 976 C C . THR A 1 123 ? -4.945 -13.987 -12.552 1.00 95.50 123 THR A C 1
ATOM 978 O O . THR A 1 123 ? -5.581 -13.475 -11.635 1.00 95.50 123 THR A O 1
ATOM 981 N N . PHE A 1 124 ? -4.601 -13.304 -13.642 1.00 93.94 124 PHE A N 1
ATOM 982 C CA . PHE A 1 124 ? -5.044 -11.943 -13.913 1.00 93.94 124 PHE A CA 1
ATOM 983 C C . PHE A 1 124 ? -5.481 -11.837 -15.371 1.00 93.94 124 PHE A C 1
ATOM 985 O O . PHE A 1 124 ? -4.704 -12.114 -16.287 1.00 93.94 124 PHE A O 1
ATOM 992 N N . SER A 1 125 ? -6.734 -11.447 -15.598 1.00 93.62 125 SER A N 1
ATOM 993 C CA . SER A 1 125 ? -7.354 -11.442 -16.925 1.00 93.62 125 SER A CA 1
ATOM 994 C C . SER A 1 125 ? -7.950 -10.083 -17.294 1.00 93.62 125 SER A C 1
ATOM 996 O O . SER A 1 125 ? -8.443 -9.339 -16.448 1.00 93.62 125 SER A O 1
ATOM 998 N N . GLY A 1 126 ? -7.909 -9.752 -18.590 1.00 89.69 126 GLY A N 1
AT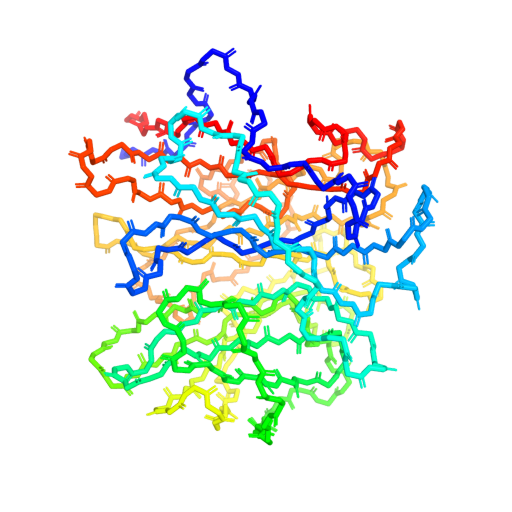OM 999 C CA . GLY A 1 126 ? -8.581 -8.574 -19.155 1.00 89.69 126 GLY A CA 1
ATOM 1000 C C . GLY A 1 126 ? -7.878 -7.228 -18.946 1.00 89.69 126 GLY A C 1
ATOM 1001 O O . GLY A 1 126 ? -8.415 -6.205 -19.366 1.00 89.69 126 GLY A O 1
ATOM 1002 N N . GLY A 1 127 ? -6.698 -7.202 -18.319 1.00 82.94 127 GLY A N 1
ATOM 1003 C CA . GLY A 1 127 ? -5.942 -5.968 -18.106 1.00 82.94 127 GLY A CA 1
ATOM 1004 C C . GLY A 1 127 ? -5.451 -5.306 -19.402 1.00 82.94 127 GLY A C 1
ATOM 1005 O O . GLY A 1 127 ? -5.281 -5.975 -20.425 1.00 82.94 127 GLY A O 1
ATOM 1006 N N . PRO A 1 128 ? -5.191 -3.987 -19.384 1.00 71.25 128 PRO A N 1
ATOM 1007 C CA . PRO A 1 128 ? -4.702 -3.270 -20.555 1.00 71.25 128 PRO A CA 1
ATOM 1008 C C . PRO A 1 128 ? -3.310 -3.765 -20.975 1.00 71.25 128 PRO A C 1
ATOM 1010 O O . PRO A 1 128 ? -2.386 -3.840 -20.165 1.00 71.25 128 PRO A O 1
ATOM 1013 N N . VAL A 1 129 ? -3.145 -4.061 -22.269 1.00 61.06 129 VAL A N 1
ATOM 1014 C CA . VAL A 1 129 ? -1.861 -4.484 -22.854 1.00 61.06 129 VAL A CA 1
ATOM 1015 C C . VAL A 1 129 ? -0.797 -3.407 -22.615 1.00 61.06 129 VAL A C 1
ATOM 1017 O O . VAL A 1 129 ? -0.991 -2.249 -22.983 1.00 61.06 129 VAL A O 1
ATOM 1020 N N . GLY A 1 130 ? 0.332 -3.790 -22.009 1.00 62.06 130 GLY A N 1
ATOM 1021 C CA . GLY A 1 130 ? 1.429 -2.867 -21.688 1.00 62.06 130 GLY A CA 1
ATOM 1022 C C . GLY A 1 130 ? 1.157 -1.937 -20.497 1.00 62.06 130 GLY A C 1
ATOM 1023 O O . GLY A 1 130 ? 1.870 -0.946 -20.322 1.00 62.06 130 GLY A O 1
ATOM 1024 N N . GLY A 1 131 ? 0.121 -2.226 -19.702 1.00 68.19 131 GLY A N 1
ATOM 1025 C CA . GLY A 1 131 ? -0.108 -1.584 -18.412 1.00 68.19 131 GLY A CA 1
ATOM 1026 C C . GLY A 1 131 ? 0.973 -1.938 -17.386 1.00 68.19 131 GLY A C 1
ATOM 1027 O O . GLY A 1 131 ? 1.669 -2.943 -17.508 1.00 68.19 131 GLY A O 1
ATOM 1028 N N . VAL A 1 132 ? 1.099 -1.091 -16.368 1.00 81.12 132 VAL A N 1
ATOM 1029 C CA . VAL A 1 132 ? 1.809 -1.408 -15.123 1.00 81.12 132 VAL A CA 1
ATOM 1030 C C . VAL A 1 132 ? 0.806 -2.095 -14.196 1.00 81.12 132 VAL A C 1
ATOM 1032 O O . VAL A 1 132 ? -0.373 -1.741 -14.210 1.00 81.12 132 VAL A O 1
ATOM 1035 N N . LEU A 1 133 ? 1.267 -3.087 -13.439 1.00 87.88 133 LEU A N 1
ATOM 1036 C CA . LEU A 1 133 ? 0.509 -3.735 -12.375 1.00 87.88 133 LEU A CA 1
ATOM 1037 C C . LEU A 1 133 ? 1.445 -3.885 -11.171 1.00 87.88 133 LEU A C 1
ATOM 1039 O O . LEU A 1 133 ? 2.207 -4.847 -11.073 1.00 87.88 133 LEU A O 1
ATOM 1043 N N . ARG A 1 134 ? 1.442 -2.884 -10.293 1.00 92.12 134 ARG A N 1
ATOM 1044 C CA . ARG A 1 134 ? 2.225 -2.864 -9.049 1.00 92.12 134 ARG A CA 1
ATOM 1045 C C . ARG A 1 134 ? 1.426 -2.199 -7.936 1.00 92.12 134 ARG A C 1
ATOM 1047 O O . ARG A 1 134 ? 0.368 -1.637 -8.212 1.00 92.12 134 ARG A O 1
ATOM 1054 N N . ASP A 1 135 ? 1.958 -2.259 -6.725 1.00 95.75 135 ASP A N 1
ATOM 1055 C CA . ASP A 1 135 ? 1.366 -1.676 -5.523 1.00 95.75 135 ASP A CA 1
ATOM 1056 C C . ASP A 1 135 ? -0.097 -2.107 -5.376 1.00 95.75 135 ASP A C 1
ATOM 1058 O O . ASP A 1 135 ? -1.030 -1.305 -5.414 1.00 95.75 135 ASP A O 1
ATOM 1062 N N . GLN A 1 136 ? -0.302 -3.425 -5.342 1.00 95.94 136 GLN A N 1
ATOM 1063 C CA . GLN A 1 136 ? -1.630 -3.978 -5.141 1.00 95.94 136 GLN A CA 1
ATOM 1064 C C . GLN A 1 136 ? -2.134 -3.596 -3.748 1.00 95.94 136 GLN A C 1
ATOM 1066 O O . GLN A 1 136 ? -1.388 -3.663 -2.780 1.00 95.94 136 GLN A O 1
ATOM 1071 N N . MET A 1 137 ? -3.416 -3.269 -3.646 1.00 97.69 137 MET A N 1
ATOM 1072 C CA . MET A 1 137 ? -4.141 -3.117 -2.393 1.00 97.69 137 MET A CA 1
ATOM 1073 C C . MET A 1 137 ? -5.486 -3.818 -2.515 1.00 97.69 137 MET A C 1
ATOM 1075 O O . MET A 1 137 ? -6.226 -3.595 -3.476 1.00 97.69 137 MET A O 1
ATOM 1079 N N . VAL A 1 138 ? -5.793 -4.685 -1.552 1.00 98.50 138 VAL A N 1
ATOM 1080 C CA . VAL A 1 138 ? -7.051 -5.433 -1.522 1.00 98.50 138 VAL A CA 1
ATOM 1081 C C . VAL A 1 138 ? -8.048 -4.782 -0.567 1.00 98.50 138 VAL A C 1
ATOM 1083 O O . VAL A 1 138 ? -7.769 -4.573 0.609 1.00 98.50 138 VAL A O 1
ATOM 1086 N N . PHE A 1 139 ? -9.251 -4.531 -1.070 1.00 98.44 139 PHE A N 1
ATOM 1087 C CA . PHE A 1 139 ? -10.414 -4.098 -0.307 1.00 98.44 139 PHE A CA 1
ATOM 1088 C C . PHE A 1 139 ? -11.483 -5.190 -0.360 1.00 98.44 139 PHE A C 1
ATOM 1090 O O . PHE A 1 139 ? -11.865 -5.636 -1.442 1.00 98.44 139 PHE A O 1
ATOM 1097 N N . ARG A 1 140 ? -11.993 -5.619 0.794 1.00 97.50 140 ARG A N 1
ATOM 1098 C CA . ARG A 1 140 ? -13.123 -6.552 0.851 1.00 97.50 140 ARG A CA 1
ATOM 1099 C C . ARG A 1 140 ? -14.417 -5.789 0.563 1.00 97.50 140 ARG A C 1
ATOM 1101 O O . ARG A 1 140 ? -14.756 -4.880 1.312 1.00 97.50 140 ARG A O 1
ATOM 1108 N N . L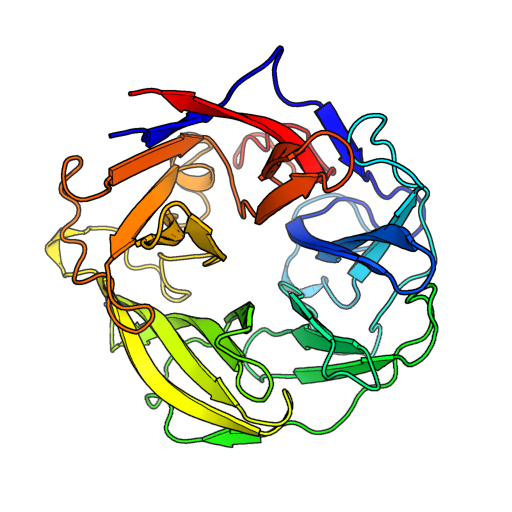EU A 1 141 ? -15.095 -6.133 -0.531 1.00 96.31 141 LEU A N 1
ATOM 1109 C CA . LEU A 1 141 ? -16.320 -5.459 -0.972 1.00 96.31 141 LEU A CA 1
ATOM 1110 C C . LEU A 1 141 ? -17.545 -5.962 -0.210 1.00 96.31 141 LEU A C 1
ATOM 1112 O O . LEU A 1 141 ? -18.388 -5.169 0.200 1.00 96.31 141 LEU A O 1
ATOM 1116 N N . ASP A 1 142 ? -17.623 -7.276 -0.040 1.00 94.81 142 ASP A N 1
ATOM 1117 C CA . ASP A 1 142 ? -18.685 -7.980 0.665 1.00 94.81 142 ASP A CA 1
ATOM 1118 C C . ASP A 1 142 ? -18.140 -9.299 1.243 1.00 94.81 142 ASP A C 1
ATOM 1120 O O . ASP A 1 142 ? -16.924 -9.479 1.377 1.00 94.81 142 ASP A O 1
ATOM 1124 N N . ASP A 1 143 ? -19.026 -10.202 1.658 1.00 93.12 143 ASP A N 1
ATOM 1125 C CA . ASP A 1 143 ? -18.624 -11.447 2.307 1.00 93.12 143 ASP A CA 1
ATOM 1126 C C . ASP A 1 143 ? -17.787 -12.351 1.388 1.00 93.12 143 ASP A C 1
ATOM 1128 O O . ASP A 1 143 ? -16.866 -12.996 1.891 1.00 93.12 143 ASP A O 1
ATOM 1132 N N . ASP A 1 144 ? -18.016 -12.317 0.073 1.00 94.38 144 ASP A N 1
ATOM 1133 C CA . ASP A 1 144 ? -17.447 -13.280 -0.879 1.00 94.38 144 ASP A CA 1
ATOM 1134 C C . ASP A 1 144 ? -16.658 -12.618 -2.025 1.00 94.38 144 ASP A C 1
ATOM 1136 O O . ASP A 1 144 ? -16.138 -13.308 -2.901 1.00 94.38 144 ASP A O 1
ATOM 1140 N N . SER A 1 145 ? -16.564 -11.284 -2.045 1.00 97.06 145 SER A N 1
ATOM 1141 C CA . SER A 1 145 ? -15.924 -10.534 -3.128 1.00 97.06 145 SER A CA 1
ATOM 1142 C C . SER A 1 145 ? -14.892 -9.532 -2.629 1.00 97.06 145 SER A C 1
ATOM 1144 O O . SER A 1 145 ? -15.088 -8.785 -1.664 1.00 97.06 145 SER A O 1
ATOM 1146 N N . TRP A 1 146 ? -13.804 -9.429 -3.386 1.00 98.69 146 TRP A N 1
ATOM 1147 C CA . TRP A 1 146 ? -12.712 -8.498 -3.141 1.00 98.69 146 TRP A CA 1
ATOM 1148 C C . TRP A 1 146 ? -12.421 -7.650 -4.369 1.00 98.69 146 TRP A C 1
ATOM 1150 O O . TRP A 1 146 ? -12.535 -8.095 -5.514 1.00 98.69 146 TRP A O 1
ATOM 1160 N N . LEU A 1 147 ? -11.984 -6.423 -4.113 1.00 98.75 147 LEU A N 1
ATOM 1161 C CA . LEU A 1 147 ? -11.437 -5.513 -5.102 1.00 98.75 147 LEU A CA 1
ATOM 1162 C C . LEU A 1 147 ? -9.931 -5.402 -4.912 1.00 98.75 147 LEU A C 1
ATOM 1164 O O . LEU A 1 147 ? -9.469 -5.162 -3.804 1.00 98.75 147 LEU A O 1
ATOM 1168 N N . MET A 1 148 ? -9.175 -5.523 -5.999 1.00 98.38 148 MET A N 1
ATOM 1169 C CA . MET A 1 148 ? -7.758 -5.177 -6.030 1.00 98.38 148 MET A CA 1
ATOM 1170 C C . MET A 1 148 ? -7.604 -3.854 -6.764 1.00 98.38 148 MET A C 1
ATOM 1172 O O . MET A 1 148 ? -7.890 -3.767 -7.964 1.00 98.38 148 MET A O 1
ATOM 1176 N N . TYR A 1 149 ? -7.126 -2.851 -6.040 1.00 98.19 149 TYR A N 1
ATOM 1177 C CA . TYR A 1 149 ? -6.629 -1.604 -6.594 1.00 98.19 149 TYR A CA 1
ATOM 1178 C C . TYR A 1 149 ? -5.143 -1.758 -6.870 1.00 98.19 149 TYR A C 1
ATOM 1180 O O . TYR A 1 149 ? -4.426 -2.348 -6.072 1.00 98.19 149 TYR A O 1
ATOM 1188 N N . ALA A 1 150 ? -4.671 -1.268 -8.008 1.00 96.50 150 ALA A N 1
ATOM 1189 C CA . ALA A 1 150 ? -3.251 -1.336 -8.329 1.00 96.50 150 ALA A CA 1
ATOM 1190 C C . ALA A 1 150 ? -2.827 -0.148 -9.182 1.00 96.50 150 ALA A C 1
ATOM 1192 O O . ALA A 1 150 ? -3.576 0.290 -10.069 1.00 96.50 150 ALA A O 1
ATOM 1193 N N . THR A 1 151 ? -1.605 0.321 -8.944 1.00 95.88 151 THR A N 1
ATOM 1194 C CA . THR A 1 151 ? -0.921 1.305 -9.779 1.00 95.88 151 THR A CA 1
ATOM 1195 C C . THR A 1 151 ? -0.887 0.806 -11.217 1.00 95.88 151 THR A C 1
ATOM 1197 O O . THR A 1 151 ? -0.377 -0.279 -11.509 1.00 95.88 151 THR A O 1
ATOM 1200 N N . GLY A 1 152 ? -1.431 1.611 -12.129 1.00 91.75 152 GLY A N 1
ATOM 1201 C CA . GLY A 1 152 ? -1.562 1.267 -13.534 1.00 91.75 152 GLY A CA 1
ATOM 1202 C C . GLY A 1 152 ? -1.361 2.445 -14.475 1.00 91.75 152 GLY A C 1
ATOM 1203 O O . GLY A 1 152 ? -1.150 3.592 -14.082 1.00 91.75 152 GLY A O 1
ATOM 1204 N N . LYS A 1 153 ? -1.406 2.146 -15.774 1.00 91.06 153 LYS A N 1
ATOM 1205 C CA . LYS A 1 153 ? -1.299 3.152 -16.836 1.00 91.06 153 LYS A CA 1
ATOM 1206 C C . LYS A 1 153 ? -2.105 2.772 -18.065 1.00 91.06 153 LYS A C 1
ATOM 1208 O O . LYS A 1 153 ? -2.239 1.594 -18.398 1.00 91.06 153 LYS A O 1
ATOM 1213 N N . ARG A 1 154 ? -2.563 3.788 -18.793 1.00 87.81 154 ARG A N 1
ATOM 1214 C CA . ARG A 1 154 ? -3.143 3.672 -20.133 1.00 87.81 154 ARG A CA 1
ATOM 1215 C C . ARG A 1 154 ? -2.337 4.532 -21.101 1.00 87.81 154 ARG A C 1
ATOM 1217 O O . ARG A 1 154 ? -2.455 5.756 -21.120 1.00 87.81 154 ARG A O 1
ATOM 1224 N N . GLY A 1 155 ? -1.498 3.892 -21.914 1.00 87.75 155 GLY A N 1
ATOM 1225 C CA . GLY A 1 155 ? -0.530 4.611 -22.743 1.00 87.75 155 GLY A CA 1
ATOM 1226 C C . GLY A 1 155 ? 0.471 5.355 -21.859 1.00 87.75 155 GLY A C 1
ATOM 1227 O O . GLY A 1 155 ? 1.186 4.724 -21.088 1.00 87.75 155 GLY A O 1
ATOM 1228 N N . ARG A 1 156 ? 0.514 6.688 -21.949 1.00 88.81 156 ARG A N 1
ATOM 1229 C CA . ARG A 1 156 ? 1.359 7.520 -21.076 1.00 88.81 156 ARG A CA 1
ATOM 1230 C C . ARG A 1 156 ? 0.686 7.961 -19.779 1.00 88.81 156 ARG A C 1
ATOM 1232 O O . ARG A 1 156 ? 1.393 8.461 -18.925 1.00 88.81 156 ARG A O 1
ATOM 1239 N N . LEU A 1 157 ? -0.633 7.808 -19.666 1.00 92.44 157 LEU A N 1
ATOM 1240 C CA . LEU A 1 157 ? -1.419 8.330 -18.550 1.00 92.44 157 LEU A CA 1
ATOM 1241 C C . LEU A 1 157 ? -1.386 7.360 -17.373 1.00 92.44 157 LEU A C 1
ATOM 1243 O O . LEU A 1 157 ? -1.692 6.180 -17.555 1.00 92.44 157 LEU A O 1
ATOM 1247 N N . GLY A 1 158 ? -1.038 7.855 -16.189 1.00 94.25 158 GLY A N 1
ATOM 1248 C CA . GLY A 1 158 ? -1.187 7.129 -14.929 1.00 94.25 158 GLY A CA 1
ATOM 1249 C C . GLY A 1 158 ? -2.650 6.866 -14.554 1.00 94.25 158 GLY A C 1
ATOM 1250 O O . GLY A 1 158 ? -3.585 7.465 -15.093 1.00 94.25 158 GLY A O 1
ATOM 1251 N N . GLY A 1 159 ? -2.853 5.955 -13.615 1.00 95.62 159 GLY A N 1
ATOM 1252 C CA . GLY A 1 159 ? -4.159 5.671 -13.049 1.00 95.62 159 GLY A CA 1
ATOM 1253 C C . GLY A 1 159 ? -4.115 4.547 -12.026 1.00 95.62 159 GLY A C 1
ATOM 1254 O O . GLY A 1 159 ? -3.115 3.852 -11.871 1.00 95.62 159 GLY A O 1
ATOM 1255 N N . VAL A 1 160 ? -5.245 4.338 -11.367 1.00 97.56 160 VAL A N 1
ATOM 1256 C CA . VAL A 1 160 ? -5.463 3.212 -10.462 1.00 97.56 160 VAL A CA 1
ATOM 1257 C C . VAL A 1 160 ? -6.424 2.260 -11.149 1.00 97.56 160 VAL A C 1
ATOM 1259 O O . VAL A 1 160 ? -7.557 2.628 -11.460 1.00 97.56 160 VAL A O 1
ATOM 1262 N N . SER A 1 161 ? -5.958 1.053 -11.448 1.00 96.50 161 SER A N 1
ATOM 1263 C CA . SER A 1 161 ? -6.818 -0.024 -11.940 1.00 96.50 161 SER A CA 1
ATOM 1264 C C . SER A 1 161 ? -7.627 -0.618 -10.792 1.00 96.50 161 SER A C 1
ATOM 1266 O O . SER A 1 161 ? -7.135 -0.657 -9.671 1.00 96.50 161 SER A O 1
ATOM 1268 N N . VAL A 1 162 ? -8.845 -1.081 -11.074 1.00 97.88 162 VAL A N 1
ATOM 1269 C CA . VAL A 1 162 ? -9.653 -1.884 -10.152 1.00 97.88 162 VAL A CA 1
ATOM 1270 C C . VAL A 1 162 ? -10.030 -3.199 -10.821 1.00 97.88 162 VAL A C 1
ATOM 1272 O O . VAL A 1 162 ? -10.467 -3.240 -11.979 1.00 97.88 162 VAL A O 1
ATOM 1275 N N . SER A 1 163 ? -9.823 -4.281 -10.083 1.00 97.75 163 SER A N 1
ATOM 1276 C CA . SER A 1 163 ? -10.102 -5.657 -10.491 1.00 97.75 163 SER A CA 1
ATOM 1277 C C . SER A 1 163 ? -10.930 -6.353 -9.422 1.00 97.75 163 SER A C 1
ATOM 1279 O O . SER A 1 163 ? -10.879 -5.946 -8.269 1.00 97.75 163 SER A O 1
ATOM 1281 N N . VAL A 1 164 ? -11.672 -7.392 -9.794 1.00 98.44 164 VAL A N 1
ATOM 1282 C CA . VAL A 1 164 ? -12.518 -8.165 -8.871 1.00 98.44 164 VAL A CA 1
ATOM 1283 C C . VAL A 1 164 ? -12.036 -9.609 -8.768 1.00 98.44 164 VAL A C 1
ATOM 1285 O O . VAL A 1 164 ? -11.544 -10.156 -9.760 1.00 98.44 164 VAL A O 1
ATOM 1288 N N . SER A 1 165 ? -12.195 -10.203 -7.588 1.00 98.44 165 SER A N 1
ATOM 1289 C CA . SER A 1 165 ? -11.986 -11.626 -7.321 1.00 98.44 165 SER A CA 1
ATOM 1290 C C . SER A 1 165 ? -13.021 -12.146 -6.322 1.00 98.44 165 SER A C 1
ATOM 1292 O O . SER A 1 165 ? -13.467 -11.392 -5.462 1.00 98.44 165 SER A O 1
ATOM 1294 N N . GLU A 1 166 ? -13.358 -13.430 -6.434 1.00 97.69 166 GLU A N 1
ATOM 1295 C CA . GLU A 1 166 ? -14.218 -14.183 -5.501 1.00 97.69 166 GLU A CA 1
ATOM 1296 C C . GLU A 1 166 ? -13.404 -15.188 -4.658 1.00 97.69 166 GLU A C 1
ATOM 1298 O O . GLU A 1 166 ? -13.959 -15.984 -3.909 1.00 97.69 166 GLU A O 1
ATOM 1303 N N . ASN A 1 167 ? -12.073 -15.219 -4.808 1.00 96.88 167 ASN A N 1
ATOM 1304 C CA . ASN A 1 167 ? -11.212 -16.187 -4.113 1.00 96.88 167 ASN A CA 1
ATOM 1305 C C . ASN A 1 167 ? -9.787 -15.674 -3.834 1.00 96.88 167 ASN A C 1
ATOM 1307 O O . ASN A 1 167 ? -8.900 -16.469 -3.524 1.00 96.88 167 ASN A O 1
ATOM 1311 N N . LEU A 1 168 ? -9.548 -14.369 -4.016 1.00 97.94 168 LEU A N 1
ATOM 1312 C CA . LEU A 1 168 ? -8.252 -13.682 -3.904 1.00 97.94 168 LEU A CA 1
ATOM 1313 C C . LEU A 1 168 ? -7.127 -14.164 -4.844 1.00 97.94 168 LEU A C 1
ATOM 1315 O O . LEU A 1 168 ? -6.037 -13.588 -4.828 1.00 97.94 168 LEU A O 1
ATOM 1319 N N . LEU A 1 169 ? -7.360 -15.171 -5.687 1.00 97.62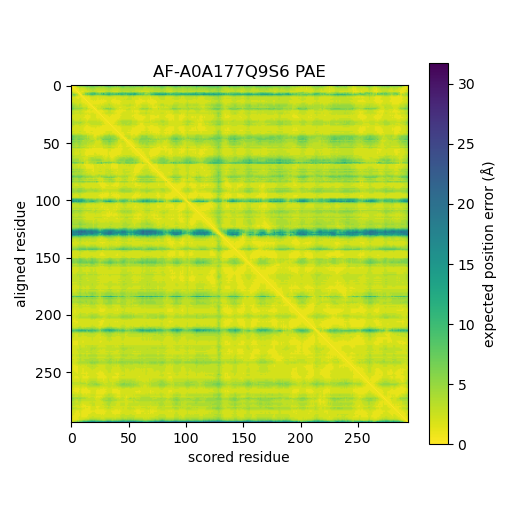 169 LEU A N 1
ATOM 1320 C CA . LEU A 1 169 ? -6.351 -15.763 -6.573 1.00 97.62 169 LEU A CA 1
ATOM 1321 C C . LEU A 1 169 ? -6.672 -15.553 -8.053 1.00 97.62 169 LEU A C 1
ATOM 1323 O O . LEU A 1 169 ? -5.755 -15.417 -8.859 1.00 97.62 169 LEU A O 1
ATOM 1327 N N . ASP A 1 170 ? -7.948 -15.476 -8.416 1.00 97.56 170 ASP A N 1
ATOM 1328 C CA . ASP A 1 170 ? -8.403 -15.239 -9.779 1.00 97.56 170 ASP A CA 1
ATOM 1329 C C . ASP A 1 170 ? -8.945 -13.821 -9.910 1.00 97.56 170 ASP A C 1
ATOM 1331 O O . ASP A 1 170 ? -10.007 -13.484 -9.382 1.00 97.56 170 ASP A O 1
ATOM 1335 N N . TRP A 1 171 ? -8.198 -12.982 -10.621 1.00 97.56 171 TRP A N 1
ATOM 1336 C CA . TRP A 1 171 ? -8.478 -11.561 -10.756 1.00 97.56 171 TRP A CA 1
ATOM 1337 C C . TRP A 1 171 ? -8.933 -11.214 -12.171 1.00 97.56 171 TRP A C 1
ATOM 1339 O O . TRP A 1 171 ? -8.320 -11.585 -13.180 1.00 97.56 171 TRP A O 1
ATOM 1349 N N . ARG A 1 172 ? -10.001 -10.421 -12.255 1.00 97.00 172 ARG A N 1
ATOM 1350 C CA . ARG A 1 172 ? -10.504 -9.870 -13.515 1.00 97.00 172 ARG A CA 1
ATOM 1351 C C . ARG A 1 172 ? -10.480 -8.353 -13.470 1.00 97.00 172 ARG A C 1
ATOM 1353 O O . ARG A 1 172 ? -11.164 -7.749 -12.644 1.00 97.00 172 ARG A O 1
ATOM 1360 N N . P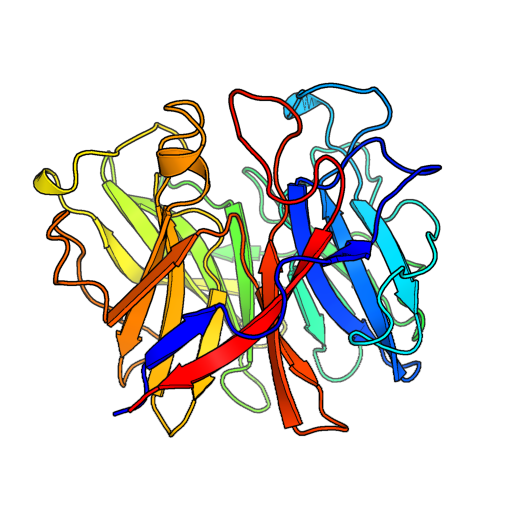HE A 1 173 ? -9.740 -7.743 -14.391 1.00 96.50 173 PHE A N 1
ATOM 1361 C CA . PHE A 1 173 ? -9.756 -6.298 -14.587 1.00 96.50 173 PHE A CA 1
ATOM 1362 C C . PHE A 1 173 ? -11.174 -5.815 -14.904 1.00 96.50 173 PHE A C 1
ATOM 1364 O O . PHE A 1 173 ? -11.859 -6.386 -15.756 1.00 96.50 173 PHE A O 1
ATOM 1371 N N . VAL A 1 174 ? -11.601 -4.749 -14.229 1.00 96.69 174 VAL A N 1
ATOM 1372 C CA . VAL A 1 174 ? -12.910 -4.125 -14.446 1.00 96.69 174 VAL A CA 1
ATOM 1373 C C . VAL A 1 174 ? -12.737 -2.817 -15.207 1.00 96.69 174 VAL A C 1
ATOM 1375 O O . VAL A 1 174 ? -13.291 -2.648 -16.293 1.00 96.69 174 VAL A O 1
ATOM 1378 N N . ARG A 1 175 ? -11.974 -1.879 -14.635 1.00 95.50 175 ARG A N 1
ATOM 1379 C CA . ARG A 1 175 ? -11.741 -0.543 -15.199 1.00 95.50 175 ARG A CA 1
ATOM 1380 C C . ARG A 1 175 ? -10.586 0.163 -14.494 1.00 95.50 175 ARG A C 1
ATOM 1382 O O . ARG A 1 175 ? -10.004 -0.357 -13.549 1.00 95.50 175 ARG A O 1
ATOM 1389 N N . PHE A 1 176 ? -10.284 1.380 -14.930 1.00 96.81 176 PHE A N 1
ATOM 1390 C CA . PHE A 1 176 ? -9.566 2.328 -14.084 1.00 96.81 176 PHE A CA 1
ATOM 1391 C C . PHE A 1 176 ? -10.560 3.018 -13.146 1.00 96.81 176 PHE A C 1
ATOM 1393 O O . PHE A 1 176 ? -11.573 3.547 -13.612 1.00 96.81 176 PHE A O 1
ATOM 1400 N N . ALA A 1 177 ? -10.266 2.970 -11.849 1.00 98.12 177 ALA A N 1
ATOM 1401 C CA . ALA A 1 177 ? -10.998 3.668 -10.802 1.00 98.12 177 ALA A CA 1
ATOM 1402 C C . ALA A 1 177 ? -10.582 5.143 -10.725 1.00 98.12 177 ALA A C 1
ATOM 1404 O O . ALA A 1 177 ? -11.420 5.996 -10.482 1.00 98.12 177 ALA A O 1
ATOM 1405 N N . LEU A 1 178 ? -9.316 5.455 -11.006 1.00 98.25 178 LEU A N 1
ATOM 1406 C CA . LEU A 1 178 ? -8.818 6.821 -11.168 1.00 98.25 178 LEU A CA 1
ATOM 1407 C C . LEU A 1 178 ? -7.946 6.882 -12.421 1.00 98.25 178 LEU A C 1
ATOM 1409 O O . LEU A 1 178 ? -7.176 5.956 -12.682 1.00 98.25 178 LEU A O 1
ATOM 1413 N N . GLN A 1 179 ? -8.029 7.966 -13.186 1.00 96.31 179 GLN A N 1
ATOM 1414 C CA . GLN A 1 179 ? -7.135 8.211 -14.321 1.00 96.31 179 GLN A CA 1
ATOM 1415 C C . GLN A 1 179 ? -6.552 9.616 -14.255 1.00 96.31 179 GLN A C 1
ATOM 1417 O O . GLN A 1 179 ? -7.265 10.562 -13.935 1.00 96.31 179 GLN A O 1
ATOM 1422 N N . THR A 1 180 ? -5.276 9.775 -14.598 1.00 97.00 180 THR A N 1
ATOM 1423 C CA . THR A 1 180 ? -4.712 11.109 -14.818 1.00 97.00 180 THR A CA 1
ATOM 1424 C C . THR A 1 180 ? -4.980 11.578 -16.244 1.00 97.00 180 THR A C 1
ATOM 1426 O O . THR A 1 180 ? -5.176 10.773 -17.161 1.00 97.00 180 THR A O 1
ATOM 1429 N N . THR A 1 181 ? -4.977 12.892 -16.453 1.00 96.62 181 THR A N 1
ATOM 1430 C CA . THR A 1 181 ? -4.961 13.488 -17.794 1.00 96.62 181 THR A CA 1
ATOM 1431 C C . THR A 1 181 ? -3.562 13.972 -18.167 1.00 96.62 181 THR A C 1
ATOM 1433 O O . THR A 1 181 ? -2.616 13.932 -17.379 1.00 96.62 181 THR A O 1
ATOM 1436 N N . GLU A 1 182 ? -3.420 14.469 -19.393 1.00 94.62 182 GLU A N 1
ATOM 1437 C CA . GLU A 1 182 ? -2.172 15.080 -19.851 1.00 94.62 182 GLU A CA 1
ATOM 1438 C C . GLU A 1 182 ? -1.784 16.319 -19.036 1.00 94.62 182 GLU A C 1
ATOM 1440 O O . GLU A 1 182 ? -0.595 16.550 -18.823 1.00 94.62 182 GLU A O 1
ATOM 1445 N N . SER A 1 183 ? -2.764 17.082 -18.540 1.00 96.44 183 SER A N 1
ATOM 1446 C CA . SER A 1 183 ? -2.513 18.290 -17.747 1.00 96.44 183 SER A CA 1
A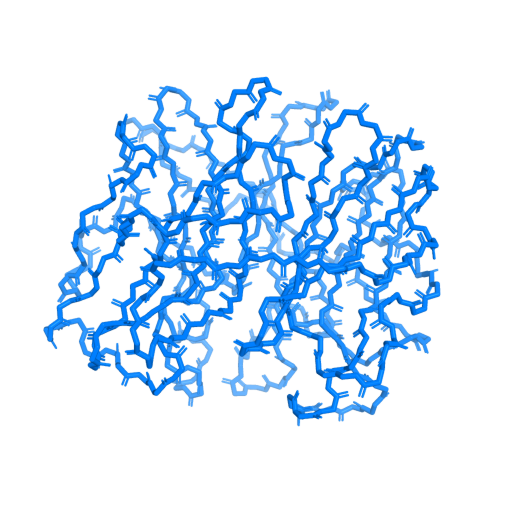TOM 1447 C C . SER A 1 183 ? -1.981 17.990 -16.346 1.00 96.44 183 SER A C 1
ATOM 1449 O O . SER A 1 183 ? -1.393 18.876 -15.735 1.00 96.44 183 SER A O 1
ATOM 1451 N N . ALA A 1 184 ? -2.105 16.745 -15.864 1.00 94.75 184 ALA A N 1
ATOM 1452 C CA . ALA A 1 184 ? -1.641 16.362 -14.531 1.00 94.75 184 ALA A CA 1
ATOM 1453 C C . ALA A 1 184 ? -0.109 16.458 -14.377 1.00 94.75 184 ALA A C 1
ATOM 1455 O O . ALA A 1 184 ? 0.408 16.562 -13.264 1.00 94.75 184 ALA A O 1
ATOM 1456 N N . GLY A 1 185 ? 0.633 16.445 -15.489 1.00 89.38 185 GLY A N 1
ATOM 1457 C CA . GLY A 1 185 ? 2.063 16.760 -15.537 1.00 89.38 185 GLY A CA 1
ATOM 1458 C C . GLY A 1 185 ? 3.012 15.606 -15.191 1.00 89.38 185 GLY A C 1
ATOM 1459 O O . GLY A 1 185 ? 4.006 15.428 -15.895 1.00 89.38 185 GLY A O 1
ATOM 1460 N N . LYS A 1 186 ? 2.723 14.780 -14.173 1.00 93.50 186 LYS A N 1
ATOM 1461 C CA . LYS A 1 186 ? 3.588 13.643 -13.793 1.00 93.50 186 LYS A CA 1
ATOM 1462 C C . LYS A 1 186 ? 3.194 12.387 -14.574 1.00 93.50 186 LYS A C 1
ATOM 1464 O O . LYS A 1 186 ? 2.116 11.834 -14.377 1.00 93.50 186 LYS A O 1
ATOM 1469 N N . GLN A 1 187 ? 4.073 11.936 -15.472 1.00 92.06 187 GLN A N 1
ATOM 1470 C CA . GLN A 1 187 ? 3.855 10.748 -16.315 1.00 92.06 187 GLN A CA 1
ATOM 1471 C C . GLN A 1 187 ? 5.124 9.870 -16.411 1.00 92.06 187 GLN A C 1
ATOM 1473 O O . GLN A 1 187 ? 5.637 9.640 -17.513 1.00 92.06 187 GLN A O 1
ATOM 1478 N N . PRO A 1 188 ? 5.689 9.404 -15.277 1.00 92.88 188 PRO A N 1
ATOM 1479 C CA . PRO A 1 188 ? 6.845 8.521 -15.293 1.00 92.88 188 PRO A CA 1
ATOM 1480 C C . PRO A 1 188 ? 6.482 7.169 -15.935 1.00 92.88 188 PRO A C 1
ATOM 1482 O O . PRO A 1 188 ? 5.314 6.758 -15.931 1.00 92.88 188 PRO A O 1
ATOM 1485 N N . PRO A 1 189 ? 7.463 6.420 -16.474 1.00 89.62 189 PRO A N 1
ATOM 1486 C CA . PRO A 1 189 ? 7.178 5.158 -17.151 1.00 89.62 189 PRO A CA 1
ATOM 1487 C C . PRO A 1 189 ? 6.532 4.105 -16.233 1.00 89.62 189 PRO A C 1
ATOM 1489 O O . PRO A 1 189 ? 5.784 3.268 -16.749 1.00 89.62 189 PRO A O 1
ATOM 1492 N N . TRP A 1 190 ? 6.753 4.204 -14.915 1.00 88.38 190 TRP A N 1
ATOM 1493 C CA . TRP A 1 190 ? 6.201 3.358 -13.845 1.00 88.38 190 TRP A CA 1
ATOM 1494 C C . TRP A 1 190 ? 4.861 3.836 -13.249 1.00 88.38 190 TRP A C 1
ATOM 1496 O O . TRP A 1 190 ? 4.401 3.240 -12.274 1.00 88.38 190 TRP A O 1
ATOM 1506 N N . ALA A 1 191 ? 4.225 4.842 -13.871 1.00 93.06 191 ALA A N 1
ATOM 1507 C CA . ALA A 1 191 ? 2.999 5.529 -13.440 1.00 93.06 191 ALA A CA 1
ATOM 1508 C C . ALA A 1 191 ? 3.144 6.350 -12.145 1.00 93.06 191 ALA A C 1
ATOM 1510 O O . ALA A 1 191 ? 3.817 5.931 -11.213 1.00 93.06 191 ALA A O 1
ATOM 1511 N N . ALA A 1 192 ? 2.509 7.529 -12.116 1.00 94.88 192 ALA A N 1
ATOM 1512 C CA . ALA A 1 192 ? 2.645 8.489 -11.016 1.00 94.88 192 ALA A CA 1
ATOM 1513 C C . ALA A 1 192 ? 1.684 8.266 -9.843 1.00 94.88 192 ALA A C 1
ATOM 1515 O O . ALA A 1 192 ? 1.840 8.902 -8.815 1.00 94.88 192 ALA A O 1
ATOM 1516 N N . THR A 1 193 ? 0.643 7.451 -10.005 1.00 96.25 193 THR A N 1
ATOM 1517 C CA . THR A 1 193 ? -0.370 7.192 -8.970 1.00 96.25 193 THR A CA 1
ATOM 1518 C C . THR A 1 193 ? 0.011 5.934 -8.200 1.00 96.25 193 THR A C 1
ATOM 1520 O O . THR A 1 193 ? -0.540 4.870 -8.477 1.00 96.25 193 THR A O 1
ATOM 1523 N N . GLU A 1 194 ? 1.006 6.059 -7.327 1.00 95.62 194 GLU A N 1
ATOM 1524 C CA . GLU A 1 194 ? 1.620 4.951 -6.589 1.00 95.62 194 GLU A CA 1
ATOM 1525 C C . GLU A 1 194 ? 0.807 4.584 -5.344 1.00 95.62 194 GLU A C 1
ATOM 1527 O O . GLU A 1 194 ? 0.066 5.418 -4.812 1.00 95.62 194 GLU A O 1
ATOM 1532 N N . SER A 1 195 ? 0.982 3.347 -4.875 1.00 97.31 195 SER A N 1
ATOM 1533 C CA . SER A 1 195 ? 0.496 2.865 -3.573 1.00 97.31 195 SER A CA 1
ATOM 1534 C C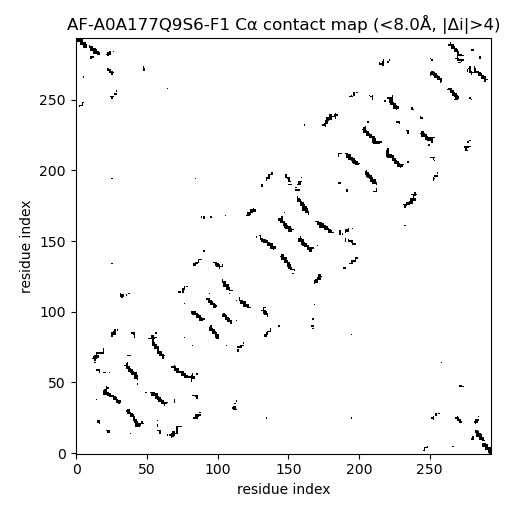 . SER A 1 195 ? -0.963 3.238 -3.273 1.00 97.31 195 SER A C 1
ATOM 1536 O O . SER A 1 195 ? -1.234 3.951 -2.300 1.00 97.31 195 SER A O 1
ATOM 1538 N N . PRO A 1 196 ? -1.920 2.817 -4.128 1.00 98.38 196 PRO A N 1
ATOM 1539 C CA . PRO A 1 196 ? -3.327 3.067 -3.885 1.00 98.38 196 PRO A CA 1
ATOM 1540 C C . PRO A 1 196 ? -3.768 2.417 -2.574 1.00 98.38 196 PRO A C 1
ATOM 1542 O O . PRO A 1 196 ? -3.435 1.266 -2.315 1.00 98.38 196 PRO A O 1
ATOM 1545 N N . PHE A 1 197 ? -4.579 3.113 -1.782 1.00 98.81 197 PHE A N 1
ATOM 1546 C CA . PHE A 1 197 ? -5.223 2.516 -0.613 1.00 98.81 197 PHE A CA 1
ATOM 1547 C C . PHE A 1 197 ? -6.680 2.944 -0.534 1.00 98.81 197 PHE A C 1
ATOM 1549 O O . PHE A 1 197 ? -6.990 4.132 -0.641 1.00 98.81 197 PHE A O 1
ATOM 1556 N N . VAL A 1 198 ? -7.576 1.970 -0.363 1.00 98.75 198 VAL A N 1
ATOM 1557 C CA . VAL A 1 198 ? -9.018 2.208 -0.297 1.00 98.75 198 VAL A CA 1
ATOM 1558 C C . VAL A 1 198 ? -9.587 1.820 1.054 1.00 98.75 198 VAL A C 1
ATOM 1560 O O . VAL A 1 198 ? -9.328 0.742 1.574 1.00 98.75 198 VAL A O 1
ATOM 1563 N N . PHE A 1 199 ? -10.417 2.691 1.612 1.00 97.75 199 PHE A N 1
ATOM 1564 C CA . PHE A 1 199 ? -11.179 2.397 2.818 1.00 97.75 199 PHE A CA 1
ATOM 1565 C C . PHE A 1 199 ? -12.559 3.047 2.754 1.00 97.75 199 PHE A C 1
ATOM 1567 O O . PHE A 1 199 ? -12.777 4.027 2.037 1.00 97.75 199 PHE A O 1
ATOM 1574 N N . GLU A 1 200 ? -13.499 2.494 3.514 1.00 96.88 200 GLU A N 1
ATOM 1575 C CA . GLU A 1 200 ? -14.832 3.066 3.664 1.00 96.88 200 GLU A CA 1
ATOM 1576 C C . GLU A 1 200 ? -14.914 3.888 4.949 1.00 96.88 200 GLU A C 1
ATOM 1578 O O . GLU A 1 200 ? -14.447 3.474 6.016 1.00 96.88 200 GLU A O 1
ATOM 1583 N N . ARG A 1 201 ? -15.544 5.060 4.860 1.00 95.00 201 ARG A N 1
ATOM 1584 C CA . ARG A 1 201 ? -15.889 5.866 6.024 1.00 95.00 201 ARG A CA 1
ATOM 1585 C C . ARG A 1 201 ? -17.157 6.673 5.771 1.00 95.00 201 ARG A C 1
ATOM 1587 O O . ARG A 1 201 ? -17.258 7.360 4.763 1.00 95.00 201 ARG A O 1
ATOM 1594 N N . ASP A 1 202 ? -18.095 6.622 6.719 1.00 93.62 202 ASP A N 1
ATOM 1595 C CA . ASP A 1 202 ? -19.373 7.354 6.680 1.00 93.62 202 ASP A CA 1
ATOM 1596 C C . ASP A 1 202 ? -20.178 7.119 5.381 1.00 93.62 202 ASP A C 1
ATOM 1598 O O . ASP A 1 202 ? -20.852 8.015 4.867 1.00 93.62 202 ASP A O 1
ATOM 1602 N N . GLY A 1 203 ? -20.109 5.894 4.841 1.00 94.88 203 GLY A N 1
ATOM 1603 C CA . GLY A 1 203 ? -20.781 5.504 3.598 1.00 94.88 203 GLY A CA 1
ATOM 1604 C C . GLY A 1 203 ? -20.181 6.133 2.335 1.00 94.88 203 GLY A C 1
ATOM 1605 O O . GLY A 1 203 ? -20.878 6.268 1.324 1.00 94.88 203 GLY A O 1
ATOM 1606 N N . ASP A 1 204 ? -18.932 6.593 2.397 1.00 97.00 204 ASP A N 1
ATOM 1607 C CA . ASP A 1 204 ? -18.110 6.993 1.256 1.00 97.00 204 ASP A CA 1
ATOM 1608 C C . ASP A 1 204 ? -16.878 6.093 1.152 1.00 97.00 204 ASP A C 1
ATOM 1610 O O . ASP A 1 204 ? -16.270 5.727 2.160 1.00 97.00 204 ASP A O 1
ATOM 1614 N N . PHE A 1 205 ? -16.466 5.808 -0.079 1.00 98.50 205 PHE A N 1
ATOM 1615 C CA . PHE A 1 205 ? -15.161 5.233 -0.367 1.00 98.50 205 PHE A CA 1
ATOM 1616 C C . PHE A 1 205 ? -14.136 6.352 -0.499 1.00 98.50 205 PHE A C 1
ATOM 1618 O O . PHE A 1 205 ? -14.381 7.374 -1.151 1.00 98.50 205 PHE A O 1
ATOM 1625 N N . TRP A 1 206 ? -12.968 6.130 0.085 1.00 98.62 206 TRP A N 1
ATOM 1626 C CA . TRP A 1 206 ? -11.804 6.992 -0.029 1.00 98.62 206 TRP A CA 1
ATOM 1627 C C . TRP A 1 206 ? -10.699 6.228 -0.737 1.00 98.62 206 TRP A C 1
ATOM 1629 O O . TRP A 1 206 ? -10.427 5.094 -0.366 1.00 98.62 206 TRP A O 1
ATOM 1639 N N . LEU A 1 207 ? -10.076 6.847 -1.736 1.00 98.81 207 LEU A N 1
ATOM 1640 C CA . LEU A 1 207 ? -8.885 6.346 -2.415 1.00 98.81 207 LEU A CA 1
ATOM 1641 C C . LEU A 1 207 ? -7.748 7.322 -2.154 1.00 98.81 207 LEU A C 1
ATOM 1643 O O . LEU A 1 207 ? -7.824 8.472 -2.589 1.00 98.81 207 LEU A O 1
ATOM 1647 N N . SER A 1 208 ? -6.691 6.869 -1.492 1.00 98.81 208 SER A N 1
ATOM 1648 C CA . SER A 1 208 ? -5.419 7.584 -1.475 1.00 98.81 208 SER A CA 1
ATOM 1649 C C . SER A 1 208 ? -4.507 7.086 -2.587 1.00 98.81 208 SER A C 1
ATOM 1651 O O . SER A 1 208 ? -4.537 5.906 -2.919 1.00 98.81 208 SER A O 1
ATOM 1653 N N . VAL A 1 209 ? -3.660 7.965 -3.112 1.00 98.62 209 VAL A N 1
ATOM 1654 C CA . VAL A 1 209 ? -2.497 7.610 -3.937 1.00 98.62 209 VAL A CA 1
ATOM 1655 C C . VAL A 1 209 ? -1.331 8.501 -3.544 1.00 98.62 209 VAL A C 1
ATOM 1657 O O . VAL A 1 209 ? -1.526 9.697 -3.318 1.00 98.62 209 VAL A O 1
ATOM 1660 N N . THR A 1 210 ? -0.117 7.965 -3.517 1.00 98.25 210 THR A N 1
ATOM 1661 C CA . THR A 1 210 ? 1.083 8.804 -3.533 1.00 98.25 210 THR A CA 1
ATOM 1662 C C . THR A 1 210 ? 1.312 9.258 -4.975 1.00 98.25 210 THR A C 1
ATOM 1664 O O . THR A 1 210 ? 1.635 8.458 -5.850 1.00 98.25 210 THR A O 1
ATOM 1667 N N . TYR A 1 211 ? 1.103 10.547 -5.247 1.00 97.50 211 TYR A N 1
ATOM 1668 C CA . TYR A 1 211 ? 1.253 11.134 -6.572 1.00 97.50 211 TYR A CA 1
ATOM 1669 C C . TYR A 1 211 ? 2.694 11.588 -6.818 1.00 97.50 211 TYR A C 1
ATOM 1671 O O . TYR A 1 211 ? 3.018 12.763 -6.650 1.00 97.50 211 TYR A O 1
ATOM 1679 N N . SER A 1 212 ? 3.567 10.673 -7.236 1.00 95.25 212 SER A N 1
ATOM 1680 C CA . SER A 1 212 ? 5.012 10.913 -7.310 1.00 95.25 212 SER A CA 1
ATOM 1681 C C . SER A 1 212 ? 5.595 10.664 -8.699 1.00 95.25 212 SER A C 1
ATOM 1683 O O . SER A 1 212 ? 5.116 9.828 -9.462 1.00 95.25 212 SER A O 1
ATOM 1685 N N . ALA A 1 213 ? 6.659 11.390 -9.043 1.00 91.88 213 ALA A N 1
ATOM 1686 C CA . ALA A 1 213 ? 7.535 11.033 -10.156 1.00 91.88 213 ALA A CA 1
ATOM 1687 C C . ALA A 1 213 ? 8.816 10.322 -9.686 1.00 91.88 213 ALA A C 1
ATOM 1689 O O . ALA A 1 213 ? 9.682 10.071 -10.520 1.00 91.88 213 ALA A O 1
ATOM 1690 N N . SER A 1 214 ? 8.923 10.025 -8.385 1.00 85.12 214 SER A N 1
ATOM 1691 C CA . SER A 1 214 ? 10.039 9.364 -7.705 1.00 85.12 214 SER A CA 1
ATOM 1692 C C . SER A 1 214 ? 11.392 10.017 -8.025 1.00 85.12 214 SER A C 1
ATOM 1694 O O . SER A 1 214 ? 12.075 9.666 -8.988 1.00 85.12 214 SER A O 1
ATOM 1696 N N . GLY A 1 215 ? 11.819 10.962 -7.184 1.00 78.69 215 GLY A N 1
ATOM 1697 C CA . GLY A 1 215 ? 13.148 11.583 -7.286 1.00 78.69 215 GLY A CA 1
ATOM 1698 C C . GLY A 1 215 ? 13.153 13.059 -7.686 1.00 78.69 215 GLY A C 1
ATOM 1699 O O . GLY A 1 215 ? 14.203 13.568 -8.073 1.00 78.69 215 GLY A O 1
ATOM 1700 N N . GLN A 1 216 ? 12.021 13.762 -7.563 1.00 90.06 216 GLN A N 1
ATOM 1701 C CA . GLN A 1 216 ? 11.979 15.232 -7.650 1.00 90.06 216 GLN A CA 1
ATOM 1702 C C . GLN A 1 216 ? 12.109 15.923 -6.279 1.00 90.06 216 GLN A C 1
ATOM 1704 O O . GLN A 1 216 ? 11.867 17.121 -6.159 1.00 90.06 216 GLN A O 1
ATOM 1709 N N . GLY A 1 217 ? 12.528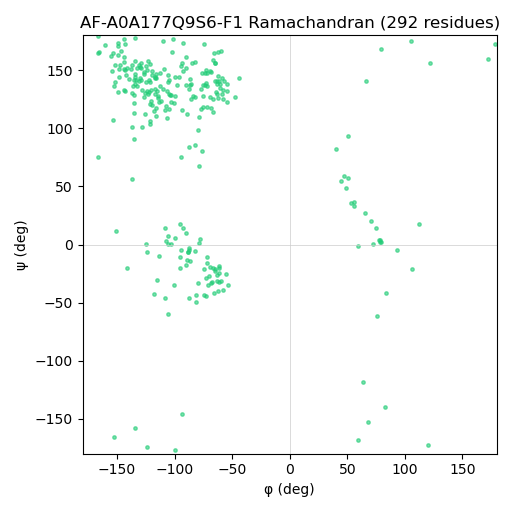 15.177 -5.255 1.00 95.06 217 GLY A N 1
ATOM 1710 C CA . GLY A 1 217 ? 12.720 15.657 -3.891 1.00 95.06 217 GLY A CA 1
ATOM 1711 C C . GLY A 1 217 ? 11.619 15.202 -2.924 1.00 95.06 217 GLY A C 1
ATOM 1712 O O . GLY A 1 217 ? 10.636 14.588 -3.349 1.00 95.06 217 GLY A O 1
ATOM 1713 N N . PRO A 1 218 ? 11.763 15.517 -1.624 1.00 96.38 218 PRO A N 1
ATOM 1714 C CA . PRO A 1 218 ? 10.848 15.048 -0.583 1.00 96.38 218 PRO A CA 1
ATOM 1715 C C . PRO A 1 218 ? 9.382 15.441 -0.774 1.00 96.38 218 PRO A C 1
ATOM 1717 O O . PRO A 1 218 ? 8.494 14.633 -0.523 1.00 96.38 218 PRO A O 1
ATOM 1720 N N . GLU A 1 219 ? 9.112 16.660 -1.248 1.00 95.94 219 GLU A N 1
ATOM 1721 C CA . GLU A 1 219 ? 7.736 17.125 -1.471 1.00 95.94 219 GLU A CA 1
ATOM 1722 C C . GLU A 1 219 ? 7.011 16.281 -2.529 1.00 95.94 219 GLU A C 1
ATOM 1724 O O . GLU A 1 219 ? 5.856 15.922 -2.336 1.00 95.94 219 GLU A O 1
ATOM 1729 N N . ASP A 1 220 ? 7.697 15.901 -3.613 1.00 95.88 220 ASP A N 1
ATOM 1730 C CA . ASP A 1 220 ? 7.151 15.016 -4.652 1.00 95.88 220 ASP A CA 1
ATOM 1731 C C . ASP A 1 220 ? 7.005 13.570 -4.171 1.00 95.88 220 ASP A C 1
ATOM 1733 O O . ASP A 1 220 ? 6.082 12.866 -4.577 1.00 95.88 220 ASP A O 1
ATOM 1737 N N . TYR A 1 221 ? 7.926 13.106 -3.329 1.00 96.94 221 TYR A N 1
ATOM 1738 C CA . TYR A 1 221 ? 7.923 11.731 -2.843 1.00 96.94 221 TYR A CA 1
ATOM 1739 C C . TYR A 1 221 ? 6.801 11.470 -1.830 1.00 96.94 221 TYR A C 1
ATOM 1741 O O . TYR A 1 221 ? 6.273 10.363 -1.770 1.00 96.94 221 TYR A O 1
ATOM 1749 N N . HIS A 1 222 ? 6.390 12.500 -1.087 1.00 97.69 222 HIS A N 1
ATOM 1750 C CA . HIS A 1 222 ? 5.370 12.420 -0.041 1.00 97.69 222 HIS A CA 1
ATOM 1751 C C . HIS A 1 222 ? 4.025 13.083 -0.405 1.00 97.69 222 HIS A C 1
ATOM 1753 O O . HIS A 1 222 ? 3.207 13.302 0.488 1.00 97.69 222 HIS A O 1
ATOM 1759 N N . ASP A 1 223 ? 3.771 13.412 -1.678 1.00 97.88 223 ASP A N 1
ATOM 1760 C CA . ASP A 1 223 ? 2.517 14.042 -2.134 1.00 97.88 223 ASP A CA 1
ATOM 1761 C C . ASP A 1 223 ? 1.375 13.015 -2.202 1.00 97.88 223 ASP A C 1
ATOM 1763 O O . ASP A 1 223 ? 1.063 12.478 -3.265 1.00 97.88 223 ASP A O 1
ATOM 1767 N N . THR A 1 224 ? 0.751 12.700 -1.064 1.00 98.62 224 THR A N 1
ATOM 1768 C CA . THR A 1 224 ? -0.430 11.829 -1.043 1.00 98.62 224 THR A CA 1
ATOM 1769 C C . THR A 1 224 ? -1.700 12.631 -1.289 1.00 98.62 224 THR A C 1
ATOM 1771 O O . THR A 1 224 ? -2.027 13.557 -0.545 1.00 98.62 224 THR A O 1
ATOM 1774 N N . LEU A 1 225 ? -2.464 12.211 -2.294 1.00 98.75 225 LEU A N 1
ATOM 1775 C CA . LEU A 1 225 ? -3.763 12.767 -2.662 1.00 98.75 225 LEU A CA 1
ATOM 1776 C C . LEU A 1 225 ? -4.870 11.807 -2.242 1.00 98.75 225 LEU A C 1
ATOM 1778 O O . LEU A 1 225 ? -4.733 10.602 -2.440 1.00 98.75 225 LEU A O 1
ATOM 1782 N N . LEU A 1 226 ? -5.978 12.332 -1.719 1.00 98.75 226 LEU A N 1
ATOM 1783 C CA . LEU A 1 226 ? -7.160 11.542 -1.388 1.00 98.75 226 LEU A CA 1
ATOM 1784 C C . LEU A 1 226 ? -8.363 11.982 -2.213 1.00 98.75 226 LEU A C 1
ATOM 1786 O O . LEU A 1 226 ? -8.727 13.157 -2.231 1.00 98.75 226 LEU A O 1
ATOM 1790 N N . PHE A 1 227 ? -9.019 11.015 -2.840 1.00 98.75 227 PHE A N 1
ATOM 1791 C CA . PHE A 1 227 ? -10.240 11.178 -3.616 1.00 98.75 227 PHE A CA 1
ATOM 1792 C C . PHE A 1 227 ? -11.389 10.474 -2.903 1.00 98.75 227 PHE A C 1
ATOM 1794 O O . PHE A 1 227 ? -11.192 9.448 -2.252 1.00 98.75 227 PHE A O 1
ATOM 1801 N N . ARG A 1 228 ? -12.601 11.010 -3.038 1.00 97.88 228 ARG A N 1
ATOM 1802 C CA . ARG A 1 228 ? -13.801 10.457 -2.407 1.00 97.88 228 ARG A CA 1
ATOM 1803 C C . ARG A 1 228 ? -14.835 10.098 -3.460 1.00 97.88 228 ARG A C 1
ATOM 1805 O O . ARG A 1 228 ? -15.053 10.870 -4.391 1.00 97.88 228 ARG A O 1
ATOM 1812 N N . SER A 1 229 ? -15.510 8.970 -3.280 1.00 98.44 229 SER A N 1
ATOM 1813 C CA . SER A 1 229 ? -16.591 8.540 -4.159 1.00 98.44 229 SER A CA 1
ATOM 1814 C C . SER A 1 229 ? -17.675 7.765 -3.416 1.00 98.44 229 SER A C 1
ATOM 1816 O O . SER A 1 229 ? -17.418 7.097 -2.420 1.00 98.44 229 SER A O 1
ATOM 1818 N N . LYS A 1 230 ? -18.894 7.796 -3.961 1.00 97.88 230 LYS A N 1
ATOM 1819 C CA . LYS A 1 230 ? -19.979 6.873 -3.590 1.00 97.88 230 LYS A CA 1
ATOM 1820 C C . LYS A 1 230 ? -19.884 5.524 -4.309 1.00 97.88 230 LYS A C 1
ATOM 1822 O O . LYS A 1 230 ? -20.679 4.631 -4.042 1.00 97.88 230 LYS A O 1
ATOM 1827 N N . ASN A 1 231 ? -18.941 5.381 -5.236 1.00 98.06 231 ASN A N 1
ATOM 1828 C CA . ASN A 1 231 ? -18.737 4.189 -6.040 1.00 98.06 231 ASN A CA 1
ATOM 1829 C C . ASN A 1 231 ? -17.283 3.721 -5.906 1.00 98.06 231 ASN A C 1
ATOM 1831 O O . ASN A 1 231 ? -16.380 4.377 -6.420 1.00 98.06 231 ASN A O 1
ATOM 1835 N N . ALA A 1 232 ? -17.070 2.561 -5.281 1.00 98.31 232 ALA A N 1
ATOM 1836 C CA . ALA A 1 232 ? -15.748 1.948 -5.128 1.00 98.31 232 ALA A CA 1
ATOM 1837 C C . ALA A 1 232 ? -15.019 1.742 -6.473 1.00 98.31 232 ALA A C 1
ATOM 1839 O O . ALA A 1 232 ? -13.797 1.753 -6.547 1.00 98.31 232 ALA A O 1
ATOM 1840 N N . PHE A 1 233 ? -15.754 1.615 -7.579 1.00 98.56 233 PHE A N 1
ATOM 1841 C CA . PHE A 1 233 ? -15.166 1.389 -8.897 1.00 98.56 233 PHE A CA 1
ATOM 1842 C C . PHE A 1 233 ? -14.785 2.674 -9.648 1.00 98.56 233 PHE A C 1
ATOM 1844 O O . PHE A 1 233 ? -14.265 2.573 -10.762 1.00 98.56 233 PHE A O 1
ATOM 1851 N N . ASP A 1 234 ? -15.092 3.866 -9.120 1.00 98.56 234 ASP A N 1
ATOM 1852 C CA . ASP A 1 234 ? -14.941 5.123 -9.862 1.00 98.56 234 ASP A CA 1
ATOM 1853 C C . ASP A 1 234 ? -14.724 6.341 -8.949 1.00 98.56 234 ASP A C 1
ATOM 1855 O O . ASP A 1 234 ? -15.655 6.834 -8.317 1.00 98.56 234 ASP A O 1
ATOM 1859 N N . PHE A 1 235 ? -13.499 6.855 -8.936 1.00 98.69 235 PHE A N 1
ATOM 1860 C CA . PHE A 1 235 ? -13.051 8.089 -8.286 1.00 98.69 235 PHE A CA 1
ATOM 1861 C C . PHE A 1 235 ? -12.797 9.217 -9.300 1.00 98.69 235 PHE A C 1
ATOM 1863 O O . PHE A 1 235 ? -12.303 10.283 -8.936 1.00 98.69 235 PHE A O 1
ATOM 1870 N N . GLY A 1 236 ? -13.147 9.004 -10.573 1.00 97.62 236 GLY A N 1
ATOM 1871 C CA . GLY A 1 236 ? -13.085 10.016 -11.616 1.00 97.62 236 GLY A CA 1
ATOM 1872 C C . GLY A 1 236 ? -11.706 10.190 -12.251 1.00 97.62 236 GLY A C 1
ATOM 1873 O O . GLY A 1 236 ? -11.011 9.237 -12.614 1.00 97.62 236 GLY A O 1
ATOM 1874 N N . THR A 1 237 ? -11.349 11.445 -12.505 1.00 97.62 237 THR A N 1
ATOM 1875 C CA . THR A 1 237 ? -10.166 11.834 -13.274 1.00 97.62 237 THR A CA 1
ATOM 1876 C C . THR A 1 237 ? -9.434 12.955 -12.555 1.00 97.62 237 THR A C 1
ATOM 1878 O O . THR A 1 237 ? -10.076 13.877 -12.066 1.00 97.62 237 THR A O 1
ATOM 1881 N N . TYR A 1 238 ? -8.104 12.878 -12.524 1.00 98.25 238 TYR A N 1
ATOM 1882 C CA . TYR A 1 238 ? -7.241 13.900 -11.945 1.00 98.25 238 TYR A CA 1
ATOM 1883 C C . TYR A 1 238 ? -6.510 14.671 -13.045 1.00 98.25 238 TYR A C 1
ATOM 1885 O O . TYR A 1 238 ? -5.745 14.102 -13.832 1.00 98.25 238 TYR A O 1
ATOM 1893 N N . THR A 1 239 ? -6.748 15.975 -13.104 1.00 97.56 239 THR A N 1
ATOM 1894 C CA . THR A 1 239 ? -6.193 16.883 -14.108 1.00 97.56 239 THR A CA 1
ATOM 1895 C C . THR A 1 239 ? -4.919 17.580 -13.655 1.00 97.56 239 THR A C 1
ATOM 1897 O O . THR A 1 239 ? -4.304 18.277 -14.461 1.00 97.56 239 THR A O 1
ATOM 1900 N N . GLY A 1 240 ? -4.501 17.383 -12.402 1.00 96.31 240 GLY A N 1
ATOM 1901 C C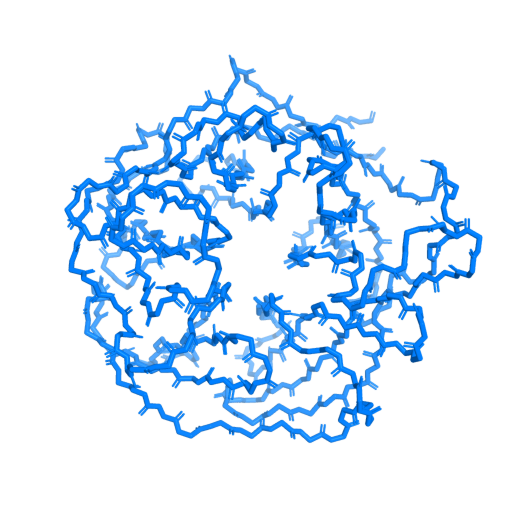A . GLY A 1 240 ? -3.424 18.147 -11.770 1.00 96.31 240 GLY A CA 1
ATOM 1902 C C . GLY A 1 240 ? -3.912 19.358 -10.979 1.00 96.31 240 GLY A C 1
ATOM 1903 O O . GLY A 1 240 ? -3.093 20.014 -10.337 1.00 96.31 240 GLY A O 1
ATOM 1904 N N . ASP A 1 241 ? -5.213 19.661 -11.010 1.00 97.31 241 ASP A N 1
ATOM 1905 C CA . ASP A 1 241 ? -5.780 20.767 -10.244 1.00 97.31 241 ASP A CA 1
ATOM 1906 C C . ASP A 1 241 ? -5.684 20.476 -8.733 1.00 97.31 241 ASP A C 1
ATOM 1908 O O . ASP A 1 241 ? -6.161 19.434 -8.263 1.00 97.31 241 ASP A O 1
ATOM 1912 N N . PRO A 1 242 ? -5.078 21.375 -7.934 1.00 93.56 242 PRO A N 1
ATOM 1913 C CA . PRO A 1 242 ? -4.941 21.161 -6.506 1.00 93.56 242 PRO A CA 1
ATOM 1914 C C . PRO A 1 242 ? -6.256 21.043 -5.730 1.00 93.56 242 PRO A C 1
ATOM 1916 O O . PRO A 1 242 ? -6.224 20.474 -4.638 1.00 93.56 242 PRO A O 1
ATOM 1919 N N . GLY A 1 243 ? -7.372 21.534 -6.276 1.00 95.88 243 GLY A N 1
ATOM 1920 C CA . GLY A 1 243 ? -8.703 21.475 -5.671 1.00 95.88 243 GLY A CA 1
ATOM 1921 C C . GLY A 1 243 ? -9.524 20.219 -5.984 1.00 95.88 243 GLY A C 1
ATOM 1922 O O . GLY A 1 243 ? -10.603 20.067 -5.417 1.00 95.88 243 GLY A O 1
ATOM 1923 N N . GLU A 1 244 ? -9.060 19.327 -6.866 1.00 97.50 244 GLU A N 1
ATOM 1924 C CA . GLU A 1 244 ? -9.771 18.075 -7.191 1.00 97.50 244 GLU A CA 1
ATOM 1925 C C . GLU A 1 244 ? -9.683 17.003 -6.086 1.00 97.50 244 GLU A C 1
ATOM 1927 O O . GLU A 1 244 ? -10.709 16.385 -5.783 1.00 97.50 244 GLU A O 1
ATOM 1932 N N . PRO A 1 245 ? -8.515 16.749 -5.458 1.00 98.06 245 PRO A N 1
ATOM 1933 C CA . PRO A 1 245 ? -8.447 15.875 -4.293 1.00 98.06 245 PRO A CA 1
ATOM 1934 C C . PRO A 1 245 ? -9.244 16.458 -3.121 1.00 98.06 245 PRO A C 1
ATOM 1936 O O . PRO A 1 245 ? -9.147 17.643 -2.808 1.00 98.06 245 PRO A O 1
ATOM 1939 N N . ALA A 1 246 ? -9.982 15.605 -2.415 1.00 97.94 246 ALA A N 1
ATOM 1940 C CA . ALA A 1 246 ? -10.722 15.978 -1.212 1.00 97.94 246 ALA A CA 1
ATOM 1941 C C . ALA A 1 246 ? -9.798 16.287 -0.020 1.00 97.94 246 ALA A C 1
ATOM 1943 O O . ALA A 1 246 ? -10.179 17.038 0.877 1.00 97.94 246 ALA A O 1
ATOM 1944 N N . ALA A 1 247 ? -8.601 15.697 0.004 1.00 97.94 247 ALA A N 1
ATOM 1945 C CA . ALA A 1 247 ? -7.563 15.984 0.986 1.00 97.94 247 ALA A CA 1
ATOM 1946 C C . ALA A 1 247 ? -6.170 15.682 0.420 1.00 97.94 247 ALA A C 1
ATOM 1948 O O . ALA A 1 247 ? -6.022 14.992 -0.593 1.00 97.94 247 ALA A O 1
ATOM 1949 N N . ARG A 1 248 ? -5.146 16.203 1.098 1.00 97.94 248 ARG A N 1
ATOM 1950 C CA . ARG A 1 248 ? -3.731 15.972 0.799 1.00 97.94 248 ARG A CA 1
ATOM 1951 C C . ARG A 1 248 ? -2.974 15.718 2.096 1.00 97.94 248 ARG A C 1
ATOM 1953 O O . ARG A 1 248 ? -3.201 16.430 3.072 1.00 97.94 248 ARG A O 1
ATOM 1960 N N . LEU A 1 249 ? -2.082 14.732 2.110 1.00 98.31 249 LEU A N 1
ATOM 1961 C CA . LEU A 1 249 ? -1.257 14.386 3.270 1.00 98.31 249 LEU A CA 1
ATOM 1962 C C . LEU A 1 249 ? 0.212 14.281 2.855 1.00 98.31 249 LEU A C 1
ATOM 1964 O O . LEU A 1 249 ? 0.517 13.764 1.786 1.00 98.31 249 LEU A O 1
ATOM 1968 N N . ALA A 1 250 ? 1.115 14.723 3.731 1.00 97.69 250 ALA A N 1
ATOM 1969 C CA . ALA A 1 250 ? 2.551 14.508 3.576 1.00 97.69 250 ALA A CA 1
ATOM 1970 C C . ALA A 1 250 ? 2.920 13.101 4.081 1.00 97.69 250 ALA A C 1
ATOM 1972 O O . ALA A 1 250 ? 3.245 12.923 5.258 1.00 97.69 250 ALA A O 1
ATOM 1973 N N . ALA A 1 251 ? 2.798 12.105 3.204 1.00 98.19 251 ALA A N 1
ATOM 1974 C CA . ALA A 1 251 ? 3.095 10.698 3.464 1.00 98.19 251 ALA A CA 1
ATOM 1975 C C . ALA A 1 251 ? 3.445 9.982 2.151 1.00 98.19 251 ALA A C 1
ATOM 1977 O O . ALA A 1 251 ? 2.936 10.337 1.092 1.00 98.19 251 ALA A O 1
ATOM 1978 N N . HIS A 1 252 ? 4.304 8.969 2.223 1.00 98.25 252 HIS A N 1
ATOM 1979 C CA . HIS A 1 252 ? 4.595 8.049 1.117 1.00 98.25 252 HIS A CA 1
ATOM 1980 C C . HIS A 1 252 ? 4.082 6.649 1.456 1.00 98.25 252 HIS A C 1
ATOM 1982 O O . HIS A 1 252 ? 4.248 6.208 2.601 1.00 98.25 252 HIS A O 1
ATOM 1988 N N . ALA A 1 253 ? 3.443 6.007 0.474 1.00 97.81 253 ALA A N 1
ATOM 1989 C CA . ALA A 1 253 ? 2.782 4.707 0.584 1.00 97.81 253 ALA A CA 1
ATOM 1990 C C . ALA A 1 253 ? 1.922 4.552 1.860 1.00 97.81 253 ALA A C 1
ATOM 1992 O O . ALA A 1 253 ? 2.166 3.654 2.671 1.00 97.81 253 ALA A O 1
ATOM 1993 N N . PRO A 1 254 ? 0.961 5.462 2.115 1.00 98.44 254 PRO A N 1
ATOM 1994 C CA . PRO A 1 254 ? 0.184 5.407 3.338 1.00 98.44 254 PRO A CA 1
ATOM 1995 C C . PRO A 1 254 ? -0.858 4.292 3.315 1.00 98.44 254 PRO A C 1
ATOM 1997 O O . PRO A 1 254 ? -1.617 4.150 2.361 1.00 98.44 254 PRO A O 1
ATOM 2000 N N . GLU A 1 255 ? -0.962 3.586 4.437 1.00 98.62 255 GLU A N 1
ATOM 2001 C CA . GLU A 1 255 ? -2.107 2.752 4.770 1.00 98.62 255 GLU A CA 1
ATOM 2002 C C . GLU A 1 255 ? -2.893 3.395 5.908 1.00 98.62 255 GLU A C 1
ATOM 2004 O O . GLU A 1 255 ? -2.339 4.108 6.754 1.00 98.62 255 GLU A O 1
ATOM 2009 N N . TYR A 1 256 ? -4.196 3.135 5.924 1.00 98.38 256 TYR A N 1
ATOM 2010 C CA . TYR A 1 256 ? -5.144 3.745 6.847 1.00 98.38 256 TYR A CA 1
ATOM 2011 C C . TYR A 1 256 ? -5.713 2.652 7.728 1.00 98.38 256 TYR A C 1
ATOM 2013 O O . TYR A 1 256 ? -6.462 1.790 7.268 1.00 98.38 256 TYR A O 1
ATOM 2021 N N . VAL A 1 257 ? -5.347 2.683 9.003 1.00 96.75 257 VAL A N 1
ATOM 2022 C CA . VAL A 1 257 ? -5.634 1.592 9.928 1.00 96.75 257 VAL A CA 1
ATOM 2023 C C . VAL A 1 257 ? -6.442 2.126 11.093 1.00 96.75 257 VAL A C 1
ATOM 2025 O O . VAL A 1 257 ? -6.093 3.138 11.703 1.00 96.75 257 VAL A O 1
ATOM 2028 N N . ARG A 1 258 ? -7.532 1.436 11.417 1.00 95.19 258 ARG A N 1
ATOM 2029 C CA . ARG A 1 258 ? -8.335 1.732 12.597 1.00 95.19 258 ARG A CA 1
ATOM 2030 C C . ARG A 1 258 ? -7.984 0.741 13.691 1.00 95.19 258 ARG A C 1
ATOM 2032 O O . ARG A 1 258 ? -8.137 -0.463 13.503 1.00 95.19 258 ARG A O 1
ATOM 2039 N N . ASP A 1 259 ? -7.536 1.249 14.830 1.00 93.69 259 ASP A N 1
ATOM 2040 C CA . ASP A 1 259 ? -7.353 0.415 16.010 1.00 93.69 259 ASP A CA 1
ATOM 2041 C C . ASP A 1 259 ? -8.737 -0.030 16.517 1.00 93.69 259 ASP A C 1
ATOM 2043 O O . ASP A 1 259 ? -9.552 0.827 16.871 1.00 93.69 259 ASP A O 1
ATOM 2047 N N . PRO A 1 260 ? -9.053 -1.336 16.537 1.00 92.12 260 PRO A N 1
ATOM 2048 C CA . PRO A 1 260 ? -10.368 -1.810 16.945 1.00 92.12 260 PRO A CA 1
ATOM 2049 C C . PRO A 1 260 ? -10.625 -1.618 18.444 1.00 92.12 260 PRO A C 1
ATOM 2051 O O . PRO A 1 260 ? -11.783 -1.625 18.851 1.00 92.12 260 PRO A O 1
ATOM 2054 N N . GLU A 1 261 ? -9.580 -1.449 19.262 1.00 91.19 261 GLU A N 1
ATOM 2055 C CA . GLU A 1 261 ? -9.719 -1.308 20.714 1.00 91.19 261 GLU A CA 1
ATOM 2056 C C . GLU A 1 261 ? -10.102 0.121 21.108 1.00 91.19 261 GLU A C 1
ATOM 2058 O O . GLU A 1 261 ? -11.074 0.326 21.835 1.00 91.19 261 GLU A O 1
ATOM 2063 N N . SER A 1 262 ? -9.388 1.125 20.593 1.00 92.94 262 SER A N 1
ATOM 2064 C CA . SER A 1 262 ? -9.704 2.537 20.852 1.00 92.94 262 SER A CA 1
ATOM 2065 C C . SER A 1 262 ? -10.671 3.158 19.839 1.00 92.94 262 SER A C 1
ATOM 2067 O O . SER A 1 262 ? -11.231 4.226 20.087 1.00 92.94 262 SER A O 1
ATOM 2069 N N . GLY A 1 263 ? -10.844 2.535 18.672 1.00 93.12 263 GLY A N 1
ATOM 2070 C CA . GLY A 1 263 ? -11.576 3.092 17.537 1.00 93.12 263 GLY A CA 1
ATOM 2071 C C . GLY A 1 263 ? -10.851 4.232 16.814 1.00 93.12 263 GLY A C 1
ATOM 2072 O O . GLY A 1 263 ? -11.419 4.758 15.849 1.00 93.12 263 GLY A O 1
ATOM 2073 N N . LYS A 1 264 ? -9.641 4.611 17.258 1.00 94.62 264 LYS A N 1
ATOM 2074 C CA . LYS A 1 264 ? -8.822 5.676 16.667 1.00 94.62 264 LYS A CA 1
ATOM 2075 C C . LYS A 1 264 ? -8.292 5.280 15.293 1.00 94.62 264 LYS A C 1
ATOM 2077 O O . LYS A 1 264 ? -8.011 4.111 15.030 1.00 94.62 264 LYS A O 1
ATOM 2082 N N . TRP A 1 265 ? -8.124 6.283 14.439 1.00 96.88 265 TRP A N 1
ATOM 2083 C CA . TRP A 1 265 ? -7.509 6.126 13.129 1.00 96.88 265 TRP A CA 1
ATOM 2084 C C . TRP A 1 265 ? -6.029 6.475 13.173 1.00 96.88 265 TRP A C 1
ATOM 2086 O O . TRP A 1 265 ? -5.601 7.413 13.848 1.00 96.88 265 TRP A O 1
ATOM 2096 N N . TYR A 1 266 ? -5.270 5.726 12.392 1.00 98.00 266 TYR A N 1
ATOM 2097 C CA . TYR A 1 266 ? -3.861 5.937 12.150 1.00 98.00 266 TYR A CA 1
ATOM 2098 C C . TYR A 1 266 ? -3.599 5.935 10.651 1.00 98.00 266 TYR A C 1
ATOM 2100 O O . TYR A 1 266 ? -4.302 5.282 9.877 1.00 98.00 266 TYR A O 1
ATOM 2108 N N . VAL A 1 267 ? -2.554 6.650 10.265 1.00 98.50 267 VAL A N 1
ATOM 2109 C CA . VAL A 1 267 ? -1.968 6.596 8.933 1.00 98.50 267 VAL A CA 1
ATOM 2110 C C . VAL A 1 267 ? -0.507 6.203 9.059 1.00 98.50 267 VAL A C 1
ATOM 2112 O O . VAL A 1 267 ? 0.183 6.624 9.995 1.00 98.50 267 VAL A O 1
ATOM 2115 N N . THR A 1 268 ? -0.030 5.379 8.139 1.00 98.62 268 THR A N 1
ATOM 2116 C CA . THR A 1 268 ? 1.379 4.992 8.073 1.00 98.62 268 THR A CA 1
ATOM 2117 C C . THR A 1 268 ? 2.126 5.747 6.985 1.00 98.62 268 THR A C 1
ATOM 2119 O O . THR A 1 268 ? 1.528 6.348 6.100 1.00 98.62 268 THR A O 1
ATOM 2122 N N . SER A 1 269 ? 3.450 5.697 7.026 1.00 98.50 269 SER A N 1
ATOM 2123 C CA . SER A 1 269 ? 4.292 6.066 5.895 1.00 98.50 269 SER A CA 1
ATOM 2124 C C . SER A 1 269 ? 5.598 5.294 5.962 1.00 98.50 269 SER A C 1
ATOM 2126 O O . SER A 1 269 ? 6.167 5.133 7.039 1.00 98.50 269 SER A O 1
ATOM 2128 N N . ALA A 1 270 ? 6.083 4.844 4.817 1.00 97.81 270 ALA A N 1
ATOM 2129 C CA . ALA A 1 270 ? 7.418 4.284 4.662 1.00 97.81 270 ALA A CA 1
ATOM 2130 C C . ALA A 1 270 ? 8.054 4.887 3.411 1.00 97.81 270 ALA A C 1
ATOM 2132 O O . ALA A 1 270 ? 7.436 5.720 2.751 1.00 97.81 270 ALA A O 1
ATOM 2133 N N . GLY A 1 271 ? 9.299 4.540 3.108 1.00 95.88 271 GLY A N 1
ATOM 2134 C CA . GLY A 1 271 ? 9.974 5.153 1.977 1.00 95.88 271 GLY A CA 1
ATOM 2135 C C . GLY A 1 271 ? 11.442 4.789 1.886 1.00 95.88 271 GLY A C 1
ATOM 2136 O O . GLY A 1 271 ? 12.095 4.422 2.869 1.00 95.88 271 GLY A O 1
ATOM 2137 N N . TRP A 1 272 ? 12.003 4.961 0.697 1.00 96.00 272 TRP A N 1
ATOM 2138 C CA . TRP A 1 272 ? 13.431 4.812 0.491 1.00 96.00 272 TRP A CA 1
ATOM 2139 C C . TRP A 1 272 ? 14.248 5.750 1.397 1.00 96.00 272 TRP A C 1
ATOM 2141 O O . TRP A 1 272 ? 13.882 6.908 1.614 1.00 96.00 272 TRP A O 1
ATOM 2151 N N . PRO A 1 273 ? 15.383 5.284 1.947 1.00 93.75 273 PRO A N 1
ATOM 2152 C CA . PRO A 1 273 ? 16.231 6.125 2.778 1.00 93.75 273 PRO A CA 1
ATOM 2153 C C . PRO A 1 273 ? 16.993 7.157 1.934 1.00 93.75 273 PRO A C 1
ATOM 2155 O O . PRO A 1 273 ? 17.394 6.885 0.803 1.00 93.75 273 PRO A O 1
ATOM 2158 N N . GLY A 1 274 ? 17.290 8.311 2.534 1.00 92.44 274 GLY A N 1
ATOM 2159 C CA . GLY A 1 274 ? 18.163 9.339 1.961 1.00 92.44 274 GLY A CA 1
ATOM 2160 C C . GLY A 1 274 ? 17.487 10.698 1.799 1.00 92.44 274 GLY A C 1
ATOM 2161 O O . GLY A 1 274 ? 16.267 10.800 1.686 1.00 92.44 274 GLY A O 1
ATOM 2162 N N . GLU A 1 275 ? 18.302 11.754 1.765 1.00 92.12 275 GLU A N 1
ATOM 2163 C CA . GLU A 1 275 ? 17.834 13.149 1.708 1.00 92.12 275 GLU A CA 1
ATOM 2164 C C . GLU A 1 275 ? 16.983 13.452 0.470 1.00 92.12 275 GLU A C 1
ATOM 2166 O O . GLU A 1 275 ? 16.057 14.251 0.543 1.00 92.12 275 GLU A O 1
ATOM 2171 N N . ALA A 1 276 ? 17.252 12.778 -0.653 1.00 92.44 276 ALA A N 1
ATOM 2172 C CA . ALA A 1 276 ? 16.488 12.946 -1.889 1.00 92.44 276 ALA A CA 1
ATOM 2173 C C . ALA A 1 276 ? 15.013 12.521 -1.758 1.00 92.44 276 ALA A C 1
ATOM 2175 O O . ALA A 1 276 ? 14.170 13.027 -2.495 1.00 92.44 276 ALA A O 1
ATOM 2176 N N . PHE A 1 277 ? 14.718 11.602 -0.837 1.00 95.31 277 PHE A N 1
ATOM 2177 C CA . PHE A 1 277 ? 13.373 11.084 -0.585 1.00 95.31 277 PHE A CA 1
ATOM 2178 C C . PHE A 1 277 ? 12.740 11.746 0.634 1.00 95.31 277 PHE A C 1
ATOM 2180 O O . PHE A 1 277 ? 11.544 11.992 0.635 1.00 95.31 277 PHE A O 1
ATOM 2187 N N . GLY A 1 278 ? 13.540 12.079 1.652 1.00 95.38 278 GLY A N 1
ATOM 2188 C CA . GLY A 1 278 ? 13.053 12.771 2.847 1.00 95.38 278 GLY A CA 1
ATOM 2189 C C . GLY A 1 278 ? 12.072 11.952 3.688 1.00 95.38 278 GLY A C 1
ATOM 2190 O O . GLY A 1 278 ? 11.260 12.538 4.399 1.00 95.38 278 GLY A O 1
ATOM 2191 N N . THR A 1 279 ? 12.174 10.619 3.625 1.00 95.31 279 THR A N 1
ATOM 2192 C CA . THR A 1 279 ? 11.330 9.680 4.374 1.00 95.31 279 THR A CA 1
ATOM 2193 C C . THR A 1 279 ? 11.220 10.072 5.842 1.00 95.31 279 THR A C 1
ATOM 2195 O O . THR A 1 279 ? 12.231 10.231 6.528 1.00 95.31 279 THR A O 1
ATOM 2198 N N . VAL A 1 280 ? 9.977 10.190 6.319 1.00 96.31 280 VAL A N 1
ATOM 2199 C CA . VAL A 1 280 ? 9.622 10.783 7.620 1.00 96.31 280 VAL A CA 1
ATOM 2200 C C . VAL A 1 280 ? 10.360 10.162 8.809 1.00 96.31 280 VAL A C 1
ATOM 2202 O O . VAL A 1 280 ? 10.716 10.871 9.747 1.00 96.31 280 VAL A O 1
ATOM 2205 N N . ILE A 1 281 ? 10.628 8.854 8.757 1.00 96.75 281 ILE A N 1
ATOM 2206 C CA . ILE A 1 281 ? 11.543 8.147 9.656 1.00 96.75 281 ILE A CA 1
ATOM 2207 C C . ILE A 1 281 ? 12.377 7.193 8.792 1.00 96.75 281 ILE A C 1
ATOM 2209 O O . ILE A 1 281 ? 11.875 6.139 8.396 1.00 96.75 281 ILE A O 1
ATOM 2213 N N . PRO A 1 282 ? 13.634 7.539 8.464 1.00 94.94 282 PRO A N 1
ATOM 2214 C CA . PRO A 1 282 ? 14.447 6.741 7.557 1.00 94.94 282 PRO A CA 1
ATOM 2215 C C . PRO A 1 282 ? 14.553 5.276 7.990 1.00 94.94 282 PRO A C 1
ATOM 2217 O O . PRO A 1 282 ? 14.832 4.967 9.148 1.00 94.94 282 PRO A O 1
ATOM 2220 N N . GLY A 1 283 ? 14.334 4.371 7.038 1.00 95.75 283 GLY A N 1
ATOM 2221 C CA . GLY A 1 283 ? 14.470 2.932 7.250 1.00 95.75 283 GLY A CA 1
ATOM 2222 C C . GLY A 1 283 ? 13.317 2.261 7.995 1.00 95.75 283 GLY A C 1
ATOM 2223 O O . GLY A 1 283 ? 13.405 1.065 8.247 1.00 95.75 283 GLY A O 1
ATOM 2224 N N . SER A 1 284 ? 12.252 2.989 8.335 1.00 97.62 284 SER A N 1
ATOM 2225 C CA . SER A 1 284 ? 11.158 2.479 9.164 1.00 97.62 284 SER A CA 1
ATOM 2226 C C . SER A 1 284 ? 9.805 2.632 8.482 1.00 97.62 284 SER A C 1
ATOM 2228 O O . SER A 1 284 ? 9.586 3.584 7.736 1.00 97.62 284 SER A O 1
ATOM 2230 N N . VAL A 1 285 ? 8.863 1.762 8.843 1.00 98.56 285 VAL A N 1
ATOM 2231 C CA . VAL A 1 285 ? 7.445 2.113 8.760 1.00 98.56 285 VAL A CA 1
ATOM 2232 C C . VAL A 1 285 ? 7.148 3.048 9.923 1.00 98.56 285 VAL A C 1
ATOM 2234 O O . VAL A 1 285 ? 7.320 2.686 11.090 1.00 98.56 285 VAL A O 1
ATOM 2237 N N . ALA A 1 286 ? 6.728 4.263 9.608 1.00 98.25 286 ALA A N 1
ATOM 2238 C CA . ALA A 1 286 ? 6.241 5.246 10.555 1.00 98.25 286 ALA A CA 1
ATOM 2239 C C . ALA A 1 286 ? 4.716 5.176 10.662 1.00 98.25 286 ALA A C 1
ATOM 2241 O O . ALA A 1 286 ? 4.028 4.792 9.719 1.00 98.25 286 ALA A O 1
ATOM 2242 N N . ILE A 1 287 ? 4.186 5.587 11.807 1.00 98.25 287 ILE A N 1
ATOM 2243 C CA . ILE A 1 287 ? 2.752 5.696 12.071 1.00 98.25 287 ILE A CA 1
ATOM 2244 C C . ILE A 1 287 ? 2.455 7.027 12.759 1.00 98.25 287 ILE A C 1
ATOM 2246 O O . ILE A 1 287 ? 3.271 7.536 13.534 1.00 98.25 287 ILE A O 1
ATOM 2250 N N . ARG A 1 288 ? 1.286 7.594 12.472 1.00 97.56 288 ARG A N 1
ATOM 2251 C CA . ARG A 1 288 ? 0.783 8.836 13.061 1.00 97.56 288 ARG A CA 1
ATOM 2252 C C . ARG A 1 288 ? -0.730 8.750 13.251 1.00 97.56 288 ARG A C 1
ATOM 2254 O O . ARG A 1 288 ? -1.399 8.028 12.516 1.00 97.56 288 ARG A O 1
ATOM 2261 N N . GLU A 1 289 ? -1.264 9.447 14.252 1.00 97.50 289 GLU A N 1
ATOM 2262 C CA . GLU A 1 289 ? -2.719 9.584 14.410 1.00 97.50 289 GLU A CA 1
ATOM 2263 C C . GLU A 1 289 ? -3.322 10.314 13.199 1.00 97.50 289 GLU A C 1
ATOM 2265 O O . GLU A 1 289 ? -2.696 11.202 12.614 1.00 97.50 289 GLU A O 1
ATOM 2270 N N . LEU A 1 290 ? -4.533 9.920 12.812 1.00 97.62 290 LEU A N 1
ATOM 2271 C CA . LEU A 1 290 ? -5.282 10.545 11.731 1.00 97.62 290 LEU A CA 1
ATOM 2272 C C . LEU A 1 290 ? -6.583 11.126 12.285 1.00 97.62 290 LEU A C 1
ATOM 2274 O O . LEU A 1 290 ? -7.472 10.388 12.716 1.00 97.62 290 LEU A O 1
ATOM 2278 N N . ASP A 1 291 ? -6.689 12.447 12.226 1.00 96.62 291 ASP A N 1
ATOM 2279 C CA . ASP A 1 291 ? -7.863 13.186 12.670 1.00 96.62 291 ASP A CA 1
ATOM 2280 C C . ASP A 1 291 ? -8.819 13.442 11.504 1.00 96.62 291 ASP A C 1
ATOM 2282 O O . ASP A 1 291 ? -8.427 13.471 10.338 1.00 96.62 291 ASP A O 1
ATOM 2286 N N . TRP A 1 292 ? -10.092 13.654 11.831 1.00 94.69 292 TRP A N 1
ATOM 2287 C CA . TRP A 1 292 ? -11.151 13.958 10.872 1.00 94.69 292 TRP A CA 1
ATOM 2288 C C . TRP A 1 292 ? -11.773 15.304 11.246 1.00 94.69 292 TRP A C 1
ATOM 2290 O O . TRP A 1 292 ? -12.503 15.385 12.232 1.00 94.69 292 TRP A O 1
ATOM 2300 N N . ILE A 1 293 ? -11.472 16.353 10.477 1.00 91.50 293 ILE A N 1
ATOM 2301 C CA . ILE A 1 293 ? -11.860 17.741 10.791 1.00 91.50 293 ILE A CA 1
ATOM 2302 C C . ILE A 1 293 ? -13.012 18.184 9.893 1.00 91.50 293 ILE A C 1
ATOM 2304 O O . ILE A 1 293 ? -12.924 18.000 8.681 1.00 91.50 293 ILE A O 1
ATOM 2308 N N . GLU A 1 294 ? -14.074 18.738 10.489 1.00 82.62 294 GLU A N 1
ATOM 2309 C CA . GLU A 1 294 ? -15.334 19.118 9.820 1.00 82.62 294 GLU A CA 1
ATOM 2310 C C . GLU A 1 294 ? -15.237 20.174 8.716 1.00 82.62 294 GLU A C 1
ATOM 2312 O O . GLU A 1 294 ? -14.466 21.147 8.864 1.00 82.62 294 GLU A O 1
#

pLDDT: mean 95.11, std 5.05, range [61.06, 98.81]